Protein AF-A0A7C5K6I7-F1 (afdb_monomer_lite)

Radius of gyration: 20.52 Å; chains: 1; bounding box: 44×56×51 Å

Secondary structure (DSSP, 8-state):
--SSSSS-S------HHHHHHHHHHHHHH--S--HHHHHHT---HHHHHHHHHH-TT-HHHHHHHHHH--SHHHHHHHHHHHHHHTTS-HHHHHHHHHHHHTTT---S----S-TTBSHHHHHHHHHHHHTT---TT----TT--B---SHHHHHHHHHHHHHHTT--HHHHHHHHT---THHHHHHHHHHHS---HHHHHHHHHHHHHHHTSSSHHHHHHHHHHHHHHHSS-TTHHHHHHHHHHHHHHHHHHTT--HHHHHHHHHHHHHH-HHHHHHHHHHHHHHHHH-

Sequence (290 aa):
MFTHLLLLVALALPGFDDFRRMDRERRQTGQLQTAASLALTRVAPELIAQTVKAHPADPLIVWGAAELTPTWPEQRAWFESALRVSGTNPVVALRFAIAAAVRGEEDIPVRAGDAANVVPWLLELQRRQRHHESLESWRPPATATRYDDGVGGAIRARIAALEAAGYSAYAARRLGFADDHRVLGLWRDLARSSLPEQGRTFVLAAARAMQDAPLLITELVGSDIERTILGQSEADTRRQAIRQLIAAMDAIVDQATETEMIDYFNDVLTFGEETALRRLQTTVQRRLAN

Structure (mmCIF, N/CA/C/O backbone):
data_AF-A0A7C5K6I7-F1
#
_entry.id   AF-A0A7C5K6I7-F1
#
loop_
_atom_site.group_PDB
_atom_site.id
_atom_site.type_symbol
_atom_site.label_atom_id
_atom_site.label_alt_id
_atom_site.label_comp_id
_atom_site.label_asym_id
_atom_site.label_entity_id
_atom_site.label_seq_id
_atom_site.pdbx_PDB_ins_code
_atom_site.Cartn_x
_atom_site.Cartn_y
_atom_site.Cartn_z
_atom_site.occupancy
_atom_site.B_iso_or_equiv
_atom_site.auth_seq_id
_atom_site.auth_comp_id
_atom_site.auth_asym_id
_atom_site.auth_atom_id
_atom_site.pdbx_PDB_model_num
ATOM 1 N N . MET A 1 1 ? -16.641 -33.654 19.081 1.00 32.56 1 MET A N 1
ATOM 2 C CA . MET A 1 1 ? -17.326 -32.348 18.967 1.00 32.56 1 MET A CA 1
ATOM 3 C C . MET A 1 1 ? -16.954 -31.395 20.120 1.00 32.56 1 MET A C 1
ATOM 5 O O . MET A 1 1 ? -17.813 -30.684 20.609 1.00 32.56 1 MET A O 1
ATOM 9 N N . PHE A 1 2 ? -15.684 -31.364 20.556 1.00 27.45 2 PHE A N 1
ATOM 10 C CA . PHE A 1 2 ? -15.217 -30.531 21.687 1.00 27.45 2 PHE A CA 1
ATOM 11 C C . PHE A 1 2 ? -13.742 -30.091 21.546 1.00 27.45 2 PHE A C 1
ATOM 13 O O . PHE A 1 2 ? -13.085 -29.753 22.520 1.00 27.45 2 PHE A O 1
ATOM 20 N N . THR A 1 3 ? -13.208 -30.076 20.322 1.00 27.52 3 THR A N 1
ATOM 21 C CA . THR A 1 3 ? -11.812 -29.688 20.023 1.00 27.52 3 THR A CA 1
ATOM 22 C C . THR A 1 3 ? -11.707 -28.405 19.195 1.00 27.52 3 THR A C 1
ATOM 24 O O . THR A 1 3 ? -10.612 -28.005 18.826 1.00 27.52 3 THR A O 1
ATOM 27 N N . HIS A 1 4 ? -12.828 -27.740 18.895 1.00 29.23 4 HIS A N 1
ATOM 28 C CA . HIS A 1 4 ? -12.853 -26.438 18.203 1.00 29.23 4 HIS A CA 1
ATOM 29 C C . HIS A 1 4 ? -13.215 -25.273 19.138 1.00 29.23 4 HIS A C 1
ATOM 31 O O . HIS A 1 4 ? -13.148 -24.122 18.734 1.00 29.23 4 HIS A O 1
ATOM 37 N N . LEU A 1 5 ? -13.548 -25.559 20.404 1.00 27.75 5 LEU A N 1
ATOM 38 C CA . LEU A 1 5 ? -13.914 -24.551 21.407 1.00 27.75 5 LEU A CA 1
ATOM 39 C C . LEU A 1 5 ? -12.726 -24.103 22.288 1.00 27.75 5 LEU A C 1
ATOM 41 O O . LEU A 1 5 ? -12.867 -23.189 23.089 1.00 27.75 5 LEU A O 1
ATOM 45 N N . LEU A 1 6 ? -11.560 -24.749 22.158 1.00 29.08 6 LEU A N 1
ATOM 46 C CA . LEU A 1 6 ? -10.418 -24.624 23.083 1.00 29.08 6 LEU A CA 1
ATOM 47 C C . LEU A 1 6 ? -9.219 -23.829 22.527 1.00 29.08 6 LEU A C 1
ATOM 49 O O . LEU A 1 6 ? -8.214 -23.689 23.212 1.00 29.08 6 LEU A O 1
ATOM 53 N N . LEU A 1 7 ? -9.337 -23.266 21.319 1.00 32.38 7 LEU A N 1
ATOM 54 C CA . LEU A 1 7 ? -8.369 -22.320 20.730 1.00 32.38 7 LEU A CA 1
ATOM 55 C C . LEU A 1 7 ? -8.944 -20.901 20.560 1.00 32.38 7 LEU A C 1
ATOM 57 O O . LEU A 1 7 ? -8.286 -20.028 20.015 1.00 32.38 7 LEU A O 1
ATOM 61 N N . LEU A 1 8 ? -10.136 -20.662 21.117 1.00 33.81 8 LEU A N 1
ATOM 62 C CA . LEU A 1 8 ? -10.627 -19.345 21.537 1.00 33.81 8 LEU A CA 1
ATOM 63 C C . LEU A 1 8 ? -10.225 -19.073 23.001 1.00 33.81 8 LEU A C 1
ATOM 65 O O . LEU A 1 8 ? -10.932 -18.396 23.743 1.00 33.81 8 LEU A O 1
ATOM 69 N N . VAL A 1 9 ? -9.076 -19.600 23.445 1.00 38.28 9 VAL A N 1
ATOM 70 C CA . VAL A 1 9 ? -8.336 -18.925 24.516 1.00 38.28 9 VAL A CA 1
ATOM 71 C C . VAL A 1 9 ? -7.918 -17.609 23.891 1.00 38.28 9 VAL A C 1
ATOM 73 O O . VAL A 1 9 ? -7.000 -17.579 23.078 1.00 38.28 9 VAL A O 1
ATOM 76 N N . ALA A 1 10 ? -8.711 -16.579 24.179 1.00 44.62 10 ALA A N 1
ATOM 77 C CA . ALA A 1 10 ? -8.592 -15.240 23.647 1.00 44.62 10 ALA A CA 1
ATOM 78 C C . ALA A 1 10 ? -7.123 -14.814 23.652 1.00 44.62 10 ALA A C 1
ATOM 80 O O . ALA A 1 10 ? -6.578 -14.406 24.678 1.00 44.62 10 ALA A O 1
ATOM 81 N N . LEU A 1 11 ? -6.478 -14.886 22.486 1.00 55.75 11 LEU A N 1
ATOM 82 C CA . LEU A 1 11 ? -5.446 -13.916 22.184 1.00 55.75 11 LEU A CA 1
ATOM 83 C C . LEU A 1 11 ? -6.154 -12.583 22.409 1.00 55.75 11 LEU A C 1
ATOM 85 O O . LEU A 1 11 ? -7.136 -12.295 21.728 1.00 55.75 11 LEU A O 1
ATOM 89 N N . ALA A 1 12 ? -5.765 -11.853 23.453 1.00 72.69 12 ALA A N 1
ATOM 90 C CA . ALA A 1 12 ? -6.256 -10.505 23.681 1.00 72.69 12 ALA A CA 1
ATOM 91 C C . ALA A 1 12 ? -5.734 -9.661 22.513 1.00 72.69 12 ALA A C 1
ATOM 93 O O . ALA A 1 12 ? -4.637 -9.106 22.573 1.00 72.69 12 ALA A O 1
ATOM 94 N N . LEU A 1 13 ? -6.460 -9.706 21.394 1.00 84.50 13 LEU A N 1
ATOM 95 C CA . LEU A 1 13 ? -6.110 -8.998 20.178 1.00 84.50 13 LEU A CA 1
ATOM 96 C C . LEU A 1 13 ? -6.176 -7.499 20.473 1.00 84.50 13 LEU A C 1
ATOM 98 O O . LEU A 1 13 ? -7.049 -7.067 21.230 1.00 84.50 13 LEU A O 1
ATOM 102 N N . PRO A 1 14 ? -5.254 -6.710 19.903 1.00 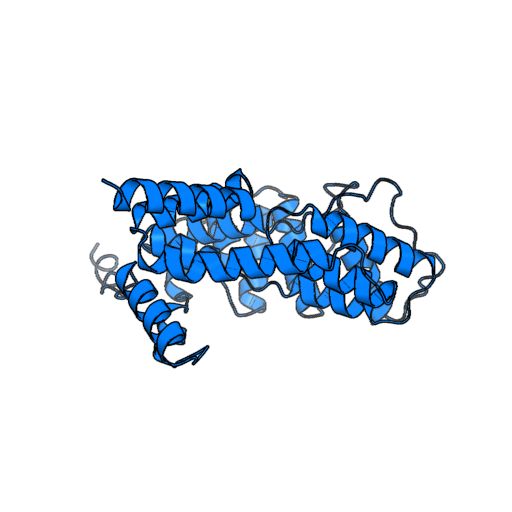86.19 14 PRO A N 1
ATOM 103 C CA . PRO A 1 14 ? -5.171 -5.294 20.213 1.00 86.19 14 PRO A CA 1
ATOM 104 C C . PRO A 1 14 ? -6.455 -4.581 19.787 1.00 86.19 14 PRO A C 1
ATOM 106 O O . PRO A 1 14 ? -6.953 -4.798 18.682 1.00 86.19 14 PRO A O 1
ATOM 109 N N . GLY A 1 15 ? -6.979 -3.7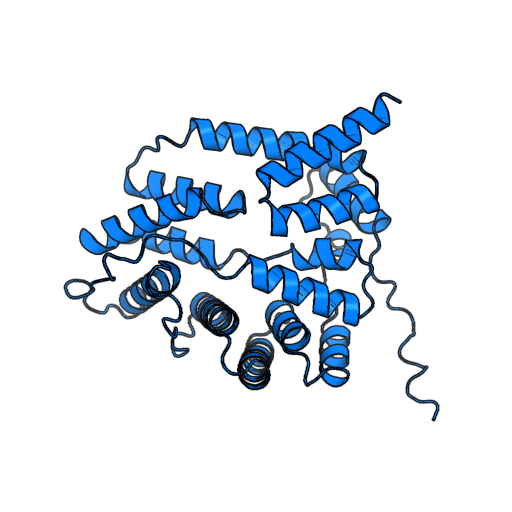24 20.660 1.00 88.25 15 GLY A N 1
ATOM 110 C CA . GLY A 1 15 ? -8.144 -2.884 20.390 1.00 88.25 15 GLY A CA 1
ATOM 111 C C . GLY A 1 15 ? -7.780 -1.428 20.091 1.00 88.25 15 GLY A C 1
ATOM 112 O O . GLY A 1 15 ? -6.610 -1.037 20.083 1.00 88.25 15 GLY A O 1
ATOM 113 N N . PHE A 1 16 ? -8.802 -0.594 19.882 1.00 89.25 16 PHE A N 1
ATOM 114 C CA . PHE A 1 16 ? -8.642 0.846 19.653 1.00 89.25 16 PHE A CA 1
ATOM 115 C C . PHE A 1 16 ? -7.833 1.541 20.755 1.00 89.25 16 PHE A C 1
ATOM 117 O O . PHE A 1 16 ? -6.865 2.249 20.464 1.00 89.25 16 PHE A O 1
ATOM 124 N N . ASP A 1 17 ? -8.172 1.286 22.020 1.00 89.00 17 ASP A N 1
ATOM 125 C CA . ASP A 1 17 ? -7.503 1.921 23.158 1.00 89.00 17 ASP A CA 1
ATOM 126 C C . ASP A 1 17 ? -6.031 1.510 23.297 1.00 89.00 17 ASP A C 1
ATOM 128 O O . ASP A 1 17 ? -5.210 2.320 23.733 1.00 89.00 17 ASP A O 1
ATOM 132 N N . ASP A 1 18 ? -5.662 0.294 22.882 1.00 88.88 18 ASP A N 1
ATOM 133 C CA . ASP A 1 18 ? -4.270 -0.162 22.916 1.00 88.88 18 ASP A CA 1
ATOM 134 C C . ASP A 1 18 ? -3.402 0.607 21.919 1.00 88.88 18 ASP A C 1
ATOM 136 O O . ASP A 1 18 ? -2.340 1.124 22.280 1.00 88.88 18 ASP A O 1
ATOM 140 N N . PHE A 1 19 ? -3.874 0.742 20.677 1.00 88.19 19 PHE A N 1
ATOM 141 C CA . PHE A 1 19 ? -3.191 1.537 19.657 1.00 88.19 19 PHE A CA 1
ATOM 142 C C . PHE A 1 19 ? -3.158 3.021 20.022 1.00 88.19 19 PHE A C 1
ATOM 144 O O . PHE A 1 19 ? -2.123 3.662 19.864 1.00 88.19 19 PHE A O 1
ATOM 151 N N . ARG A 1 20 ? -4.247 3.570 20.572 1.00 86.38 20 ARG A N 1
ATOM 152 C CA . ARG A 1 20 ? -4.293 4.975 20.995 1.00 86.38 20 ARG A CA 1
ATOM 153 C C . ARG A 1 20 ? -3.329 5.257 22.147 1.00 86.38 20 ARG A C 1
ATOM 155 O O . ARG A 1 20 ? -2.661 6.291 22.151 1.00 86.38 20 ARG A O 1
ATOM 162 N N . ARG A 1 21 ? -3.219 4.341 23.116 1.00 86.69 21 ARG A N 1
ATOM 163 C CA . ARG A 1 21 ? -2.230 4.423 24.203 1.00 86.69 21 ARG A CA 1
ATOM 164 C C . ARG A 1 21 ? -0.807 4.418 23.647 1.00 86.69 21 ARG A C 1
ATOM 166 O O . ARG A 1 21 ? -0.015 5.274 24.031 1.00 86.69 21 ARG A O 1
ATOM 173 N N . MET A 1 22 ? -0.516 3.516 22.710 1.00 84.94 22 MET A N 1
ATOM 174 C CA . MET A 1 22 ? 0.775 3.454 22.021 1.00 84.94 22 MET A CA 1
ATOM 175 C C . MET A 1 22 ? 1.089 4.754 21.264 1.00 84.94 22 MET A C 1
ATOM 177 O O . MET A 1 22 ? 2.191 5.279 21.395 1.00 84.94 22 MET A O 1
ATOM 181 N N . ASP A 1 23 ? 0.141 5.295 20.495 1.00 81.69 23 ASP A N 1
ATOM 182 C CA . ASP A 1 23 ? 0.352 6.523 19.718 1.00 81.69 23 ASP A CA 1
ATOM 183 C C . ASP A 1 23 ? 0.637 7.732 20.639 1.00 81.69 23 ASP A C 1
ATOM 185 O O . ASP A 1 23 ? 1.528 8.537 20.356 1.00 81.69 23 ASP A O 1
ATOM 189 N N . ARG A 1 24 ? -0.032 7.822 21.799 1.00 83.00 24 ARG A N 1
ATOM 190 C CA . ARG A 1 24 ? 0.264 8.841 22.827 1.00 83.00 24 ARG A CA 1
ATOM 191 C C . ARG A 1 24 ? 1.652 8.685 23.433 1.00 83.00 24 ARG A C 1
ATOM 193 O O . ARG A 1 24 ? 2.371 9.674 23.557 1.00 83.00 24 ARG A O 1
ATOM 200 N N . GLU A 1 25 ? 2.031 7.464 23.800 1.00 83.25 25 GLU A N 1
ATOM 201 C CA . GLU A 1 25 ? 3.353 7.174 24.362 1.00 83.25 25 GLU A CA 1
ATOM 202 C C . GLU A 1 25 ? 4.464 7.545 23.371 1.00 83.25 25 GLU A C 1
ATOM 204 O O . GLU A 1 25 ? 5.433 8.209 23.744 1.00 83.25 25 GLU A O 1
ATOM 209 N N . ARG A 1 26 ? 4.293 7.205 22.086 1.00 80.44 26 ARG A N 1
ATOM 210 C CA . ARG A 1 26 ? 5.223 7.588 21.012 1.00 80.44 26 ARG A CA 1
ATOM 211 C C . ARG A 1 26 ? 5.377 9.102 20.904 1.00 80.44 26 ARG A C 1
ATOM 213 O O . ARG A 1 26 ? 6.503 9.585 20.830 1.00 80.44 26 ARG A O 1
ATOM 220 N N . ARG A 1 27 ? 4.274 9.859 20.945 1.00 78.31 27 ARG A N 1
ATOM 221 C CA . ARG A 1 27 ? 4.313 11.333 20.902 1.00 78.31 27 ARG A CA 1
ATOM 222 C C . ARG A 1 27 ? 5.013 11.942 22.116 1.00 78.31 27 ARG A C 1
ATOM 224 O O . ARG A 1 27 ? 5.757 12.903 21.963 1.00 78.31 27 ARG A O 1
ATOM 231 N N . GLN A 1 28 ? 4.791 11.392 23.307 1.00 82.44 28 GLN A N 1
ATOM 232 C CA . GLN A 1 28 ? 5.378 11.912 24.547 1.00 82.44 28 GLN A CA 1
ATOM 233 C C . GLN A 1 28 ? 6.872 11.600 24.675 1.00 82.44 28 GLN A C 1
ATOM 235 O O . GLN A 1 28 ? 7.636 12.427 25.164 1.00 82.44 28 GLN A O 1
ATOM 240 N N . THR A 1 29 ? 7.286 10.406 24.257 1.00 81.62 29 THR A N 1
ATOM 241 C CA . THR A 1 29 ? 8.660 9.916 24.449 1.00 81.62 29 THR A CA 1
ATOM 242 C C . THR A 1 29 ? 9.558 10.141 23.234 1.00 81.62 29 THR A C 1
ATOM 244 O O . THR A 1 29 ? 10.778 10.048 23.352 1.00 81.62 29 THR A O 1
ATOM 247 N N . GLY A 1 30 ? 8.976 10.380 22.053 1.00 76.69 30 GLY A N 1
ATOM 248 C CA . GLY A 1 30 ? 9.689 10.401 20.774 1.00 76.69 30 GLY A CA 1
ATOM 249 C C . GLY A 1 30 ? 10.225 9.030 20.337 1.00 76.69 30 GLY A C 1
ATOM 250 O O . GLY A 1 30 ? 10.882 8.931 19.301 1.00 76.69 30 GLY A O 1
ATOM 251 N N . GLN A 1 31 ? 9.970 7.959 21.100 1.00 74.75 31 GLN A N 1
ATOM 252 C CA . GLN A 1 31 ? 10.447 6.621 20.768 1.00 74.75 31 GLN A CA 1
ATOM 253 C C . GLN A 1 31 ? 9.574 6.016 19.669 1.00 74.75 31 GLN A C 1
ATOM 255 O O . GLN A 1 31 ? 8.410 5.691 19.885 1.00 74.75 31 GLN A O 1
ATOM 260 N N . LEU A 1 32 ? 10.150 5.829 18.479 1.00 63.94 32 LEU A N 1
ATOM 261 C CA . LEU A 1 32 ? 9.432 5.294 17.318 1.00 63.94 32 LEU A CA 1
ATOM 262 C C . LEU A 1 32 ? 9.016 3.823 17.498 1.00 63.94 32 LEU A C 1
ATOM 264 O O . LEU A 1 32 ? 8.006 3.402 16.931 1.00 63.94 32 LEU A O 1
ATOM 268 N N . GLN A 1 33 ? 9.766 3.038 18.283 1.00 66.19 33 GLN A N 1
ATOM 269 C CA . GLN A 1 33 ? 9.492 1.618 18.529 1.00 66.19 33 GLN A CA 1
ATOM 270 C C . GLN A 1 33 ? 9.912 1.191 19.945 1.00 66.19 33 GLN A C 1
ATOM 272 O O . GLN A 1 33 ? 11.095 1.142 20.267 1.00 66.19 33 GLN A O 1
ATOM 277 N N . THR A 1 34 ? 8.935 0.820 20.774 1.00 74.56 34 THR A N 1
ATOM 278 C CA . THR A 1 34 ? 9.126 0.061 22.023 1.00 74.56 34 THR A CA 1
ATOM 279 C C . THR A 1 34 ? 8.763 -1.410 21.811 1.00 74.56 34 THR A C 1
ATOM 281 O O . THR A 1 34 ? 7.991 -1.734 20.902 1.00 74.56 34 THR A O 1
ATOM 284 N N . ALA A 1 35 ? 9.253 -2.313 22.668 1.00 76.94 35 ALA A N 1
ATOM 285 C CA . ALA A 1 35 ? 8.881 -3.733 22.623 1.00 76.94 35 ALA A CA 1
ATOM 286 C C . ALA A 1 35 ? 7.356 -3.947 22.720 1.00 76.94 35 ALA A C 1
ATOM 288 O O . ALA A 1 35 ? 6.803 -4.780 22.004 1.00 76.94 35 ALA A O 1
ATOM 289 N N . ALA A 1 36 ? 6.669 -3.140 23.536 1.00 74.38 36 ALA A N 1
ATOM 290 C CA . ALA A 1 36 ? 5.212 -3.151 23.646 1.00 74.38 36 ALA A CA 1
ATOM 291 C C . ALA A 1 36 ? 4.530 -2.690 22.345 1.00 74.38 36 ALA A C 1
ATOM 293 O O . ALA A 1 36 ? 3.605 -3.342 21.867 1.00 74.38 36 ALA A O 1
ATOM 294 N N . SER A 1 37 ? 5.028 -1.621 21.714 1.00 73.38 37 SER A N 1
ATOM 295 C CA . SER A 1 37 ? 4.490 -1.142 20.432 1.00 73.38 37 SER A CA 1
ATOM 296 C C . SER A 1 37 ? 4.708 -2.138 19.282 1.00 73.38 37 SER A C 1
ATOM 298 O O . SER A 1 37 ? 3.866 -2.274 18.393 1.00 73.38 37 SER A O 1
ATOM 300 N N . LEU A 1 38 ? 5.820 -2.883 19.317 1.00 77.69 38 LEU A N 1
ATOM 301 C CA . LEU A 1 38 ? 6.089 -3.966 18.374 1.00 77.69 38 LEU A CA 1
ATOM 302 C C . LEU A 1 38 ? 5.143 -5.146 18.605 1.00 77.69 38 LEU A C 1
ATOM 304 O O . LEU A 1 38 ? 4.703 -5.756 17.641 1.00 77.69 38 LEU A O 1
ATOM 308 N N . ALA A 1 39 ? 4.794 -5.461 19.853 1.00 81.06 39 ALA A N 1
ATOM 309 C CA . ALA A 1 39 ? 3.829 -6.518 20.149 1.00 81.06 39 ALA A CA 1
ATOM 310 C C . ALA A 1 39 ? 2.422 -6.183 19.619 1.00 81.06 39 ALA A C 1
ATOM 312 O O . ALA A 1 39 ? 1.794 -7.040 19.007 1.00 81.06 39 ALA A O 1
ATOM 313 N N . LEU A 1 40 ? 1.963 -4.935 19.775 1.00 82.56 40 LEU A N 1
ATOM 314 C CA . LEU A 1 40 ? 0.646 -4.481 19.293 1.00 82.56 40 LEU A CA 1
ATOM 315 C C . LEU A 1 40 ? 0.514 -4.476 17.766 1.00 82.56 40 LEU A C 1
ATOM 317 O O . LEU A 1 40 ? -0.586 -4.589 17.235 1.00 82.56 40 LEU A O 1
ATOM 321 N N . THR A 1 41 ? 1.631 -4.325 17.056 1.00 82.31 41 THR A N 1
ATOM 322 C CA . THR A 1 41 ? 1.664 -4.284 15.587 1.00 82.31 41 THR A CA 1
ATOM 323 C C . THR A 1 41 ? 1.948 -5.646 14.952 1.00 82.31 41 THR A C 1
ATOM 325 O O . THR A 1 41 ? 1.923 -5.769 13.729 1.00 82.31 41 THR A O 1
ATOM 328 N N . ARG A 1 42 ? 2.192 -6.691 15.757 1.00 84.44 42 ARG A N 1
ATOM 329 C CA . ARG A 1 42 ? 2.399 -8.053 15.257 1.00 84.44 42 ARG A CA 1
ATOM 330 C C . ARG A 1 42 ? 1.071 -8.711 14.908 1.00 84.44 42 ARG A C 1
ATOM 332 O O . ARG A 1 42 ? 0.180 -8.862 15.740 1.00 84.44 42 ARG A O 1
ATOM 339 N N . VAL A 1 43 ? 0.990 -9.175 13.670 1.00 88.94 43 VAL A N 1
ATOM 340 C CA . VAL A 1 43 ? -0.072 -10.062 13.199 1.00 88.94 43 VAL A CA 1
ATOM 341 C C . VAL A 1 43 ? 0.276 -11.487 13.624 1.00 88.94 43 VAL A C 1
ATOM 343 O O . VAL A 1 43 ? 1.423 -11.895 13.461 1.00 88.94 43 VAL A O 1
ATOM 346 N N . ALA A 1 44 ? -0.686 -12.227 14.179 1.00 89.19 44 ALA A N 1
ATOM 347 C CA . ALA A 1 44 ? -0.497 -13.609 14.620 1.00 89.19 44 ALA A CA 1
ATOM 348 C C . ALA A 1 44 ? -0.562 -14.570 13.414 1.00 89.19 44 ALA A C 1
ATOM 350 O O . ALA A 1 44 ? -1.661 -14.809 12.898 1.00 89.19 44 ALA A O 1
ATOM 351 N N . PRO A 1 45 ? 0.567 -15.137 12.941 1.00 87.06 45 PRO A N 1
ATOM 352 C CA . PRO A 1 45 ? 0.585 -15.936 11.713 1.00 87.06 45 PRO A CA 1
ATOM 353 C C . PRO A 1 45 ? -0.279 -17.198 11.813 1.00 87.06 45 PRO A C 1
ATOM 355 O O . PRO A 1 45 ? -0.909 -17.602 10.837 1.00 87.06 45 PRO A O 1
ATOM 358 N N . GLU A 1 46 ? -0.372 -17.795 13.003 1.00 90.19 46 GLU A N 1
ATOM 359 C CA . GLU A 1 46 ? -1.172 -18.993 13.249 1.00 90.19 46 GLU A CA 1
ATOM 360 C C . GLU A 1 46 ? -2.670 -18.719 13.078 1.00 90.19 46 GLU A C 1
ATOM 362 O O . GLU A 1 46 ? -3.374 -19.551 12.503 1.00 90.19 46 GLU A O 1
ATOM 367 N N . LEU A 1 47 ? -3.153 -17.550 13.522 1.00 91.75 47 LEU A N 1
ATOM 368 C CA . LEU A 1 47 ? -4.546 -17.141 13.322 1.00 91.75 47 LEU A CA 1
ATOM 369 C C . LEU A 1 47 ? -4.848 -16.930 11.839 1.00 91.75 47 LEU A C 1
ATOM 371 O O . LEU A 1 47 ? -5.873 -17.399 11.346 1.00 91.75 47 LEU A O 1
ATOM 375 N N . ILE A 1 48 ? -3.938 -16.287 11.105 1.00 93.56 48 ILE A N 1
ATOM 376 C CA . ILE A 1 48 ? -4.087 -16.086 9.660 1.00 93.56 48 ILE A CA 1
ATOM 377 C C . ILE A 1 48 ? -4.135 -17.434 8.930 1.00 93.56 48 ILE A C 1
ATOM 379 O O . ILE A 1 48 ? -5.045 -17.679 8.139 1.00 93.56 48 ILE A O 1
ATOM 383 N N . ALA A 1 49 ? -3.228 -18.360 9.248 1.00 91.88 49 ALA A N 1
ATOM 384 C CA . ALA A 1 49 ? -3.223 -19.693 8.649 1.00 91.88 49 ALA A CA 1
ATOM 385 C C . ALA A 1 49 ? -4.500 -20.495 8.972 1.00 91.88 49 ALA A C 1
ATOM 387 O O . ALA A 1 49 ? -5.020 -21.203 8.107 1.00 91.88 49 ALA A O 1
ATOM 388 N N . GLN A 1 50 ? -5.028 -20.397 10.198 1.00 93.75 50 GLN A N 1
ATOM 389 C CA . GLN A 1 50 ? -6.309 -21.012 10.572 1.00 93.75 50 GLN A CA 1
ATOM 390 C C . GLN A 1 50 ? -7.485 -20.395 9.806 1.00 93.75 50 GLN A C 1
ATOM 392 O O . GLN A 1 50 ? -8.346 -21.127 9.319 1.00 93.75 50 GLN A O 1
ATOM 397 N N . THR A 1 51 ? -7.480 -19.075 9.635 1.00 94.88 51 THR A N 1
ATOM 398 C CA . THR A 1 51 ? -8.507 -18.337 8.888 1.00 94.88 51 THR A CA 1
ATOM 399 C C . THR A 1 51 ? -8.546 -18.780 7.430 1.00 94.88 51 THR A C 1
ATOM 401 O O . THR A 1 51 ? -9.609 -19.105 6.907 1.00 94.88 51 THR A O 1
ATOM 404 N N . VAL A 1 52 ? -7.387 -18.920 6.781 1.00 94.06 52 VAL A N 1
ATOM 405 C CA . VAL A 1 52 ? -7.325 -19.446 5.409 1.00 94.06 52 VAL A CA 1
ATOM 406 C C . VAL A 1 52 ? -7.834 -20.887 5.325 1.00 94.06 52 VAL A C 1
ATOM 408 O O . VAL A 1 52 ? -8.538 -21.230 4.380 1.00 94.06 52 VAL A O 1
ATOM 411 N N . LYS A 1 53 ? -7.535 -21.741 6.316 1.00 93.88 53 LYS A N 1
ATOM 412 C CA . LYS A 1 53 ? -8.077 -23.113 6.363 1.00 93.88 53 LYS A CA 1
ATOM 413 C C . LYS A 1 53 ? -9.602 -23.137 6.488 1.00 93.88 53 LYS A C 1
ATOM 415 O O . LYS A 1 53 ? -10.224 -24.039 5.934 1.00 93.88 53 LYS A O 1
ATOM 420 N N . ALA A 1 54 ? -10.188 -22.177 7.201 1.00 95.00 54 ALA A N 1
ATOM 421 C CA . ALA A 1 54 ? -11.636 -22.029 7.320 1.00 95.00 54 ALA A CA 1
ATOM 422 C C . ALA A 1 54 ? -12.278 -21.441 6.049 1.00 95.00 54 ALA A C 1
ATOM 424 O O . ALA A 1 54 ? -13.414 -21.784 5.725 1.00 95.00 54 ALA A O 1
ATOM 425 N N . HIS A 1 55 ? -11.540 -20.619 5.295 1.00 93.75 55 HIS A N 1
ATOM 426 C CA . HIS A 1 55 ? -12.016 -19.926 4.094 1.00 93.75 55 HIS A CA 1
ATOM 427 C C . HIS A 1 55 ? -11.126 -20.172 2.855 1.00 93.75 55 HIS A C 1
ATOM 429 O O . HIS A 1 55 ? -10.668 -19.222 2.218 1.00 93.75 55 HIS A O 1
ATOM 435 N N . PRO A 1 56 ? -10.879 -21.432 2.444 1.00 92.88 56 PRO A N 1
ATOM 436 C CA . PRO A 1 56 ? -9.869 -21.745 1.426 1.00 92.88 56 PRO A CA 1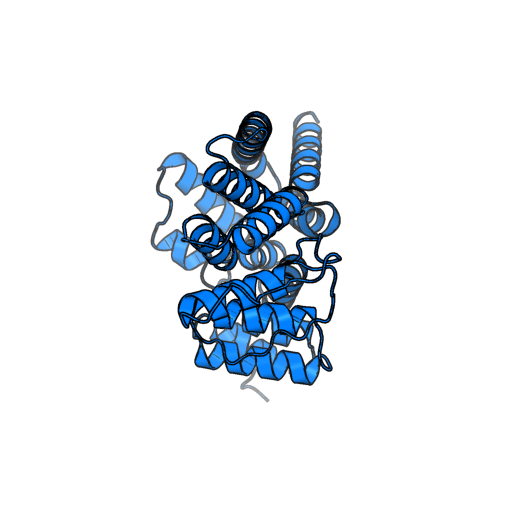
ATOM 437 C C . PRO A 1 56 ? -10.258 -21.304 0.008 1.00 92.88 56 PRO A C 1
ATOM 439 O O . PRO A 1 56 ? -9.405 -21.252 -0.876 1.00 92.88 56 PRO A O 1
ATOM 442 N N . ALA A 1 57 ? -11.544 -21.028 -0.217 1.00 93.62 57 ALA A N 1
ATOM 443 C CA . ALA A 1 57 ? -12.094 -20.603 -1.500 1.00 93.62 57 ALA A CA 1
ATOM 444 C C . ALA A 1 57 ? -12.350 -19.089 -1.582 1.00 93.62 57 ALA A C 1
ATOM 446 O O . ALA A 1 57 ? -12.797 -18.621 -2.625 1.00 93.62 57 ALA A O 1
ATOM 447 N N . ASP A 1 58 ? -12.089 -18.325 -0.515 1.00 95.19 58 ASP A N 1
ATOM 448 C CA . ASP A 1 58 ? -12.242 -16.870 -0.536 1.00 95.19 58 ASP A CA 1
ATOM 449 C C . ASP A 1 58 ? -10.949 -16.221 -1.070 1.00 95.19 58 ASP A C 1
ATOM 451 O O . ASP A 1 58 ? -9.925 -16.216 -0.376 1.00 95.19 58 ASP A O 1
ATOM 455 N N . PRO A 1 59 ? -10.952 -15.671 -2.299 1.00 92.31 59 PRO A N 1
ATOM 456 C CA . PRO A 1 59 ? -9.743 -15.121 -2.901 1.00 92.31 59 PRO A CA 1
ATOM 457 C C . PRO A 1 59 ? -9.198 -13.907 -2.140 1.00 92.31 59 PRO A C 1
ATOM 459 O O . PRO A 1 59 ? -7.991 -13.667 -2.182 1.00 92.31 59 PRO A O 1
ATOM 462 N N . LEU A 1 60 ? -10.054 -13.144 -1.453 1.00 94.25 60 LEU A N 1
ATOM 463 C CA . LEU A 1 60 ? -9.654 -11.940 -0.732 1.00 94.25 60 LEU A CA 1
ATOM 464 C C . LEU A 1 60 ? -8.966 -12.303 0.588 1.00 94.25 60 LEU A C 1
ATOM 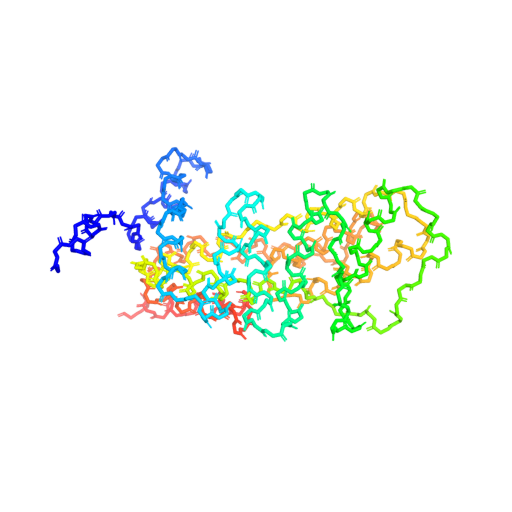466 O O . LEU A 1 60 ? -7.928 -11.726 0.905 1.00 94.25 60 LEU A O 1
ATOM 470 N N . ILE A 1 61 ? -9.483 -13.305 1.307 1.00 96.69 61 ILE A N 1
ATOM 471 C CA . ILE A 1 61 ? -8.856 -13.820 2.535 1.00 96.69 61 ILE A CA 1
ATOM 472 C C . ILE A 1 61 ? -7.512 -14.488 2.220 1.00 96.69 61 ILE A C 1
ATOM 474 O O . ILE A 1 61 ? -6.519 -14.219 2.897 1.00 96.69 61 ILE A O 1
ATOM 478 N N . VAL A 1 62 ? -7.447 -15.324 1.177 1.00 96.38 62 VAL A N 1
ATOM 479 C CA . VAL A 1 62 ? -6.201 -16.013 0.791 1.00 96.38 62 VAL A CA 1
ATOM 480 C C . VAL A 1 62 ? -5.134 -15.011 0.331 1.00 96.38 62 VAL A C 1
ATOM 482 O O . VAL A 1 62 ? -3.970 -15.139 0.711 1.00 96.38 62 VAL A O 1
ATOM 485 N N . TRP A 1 63 ? -5.510 -13.981 -0.436 1.00 95.50 63 TRP A N 1
ATOM 486 C CA . TRP A 1 63 ? -4.589 -12.894 -0.787 1.00 95.50 63 TRP A CA 1
ATOM 487 C C . TRP A 1 63 ? -4.154 -12.100 0.450 1.00 95.50 63 TRP A C 1
ATOM 489 O O . TRP A 1 63 ? -2.961 -11.864 0.635 1.00 95.50 63 TRP A O 1
ATOM 499 N N . GLY A 1 64 ? -5.084 -11.747 1.339 1.00 95.62 64 GLY A N 1
ATOM 500 C CA . GLY A 1 64 ? -4.767 -11.043 2.579 1.00 95.62 64 GLY A CA 1
ATOM 501 C C . GLY A 1 64 ? -3.738 -11.791 3.420 1.00 95.62 64 GLY A C 1
ATOM 502 O O . GLY A 1 64 ? -2.782 -11.191 3.903 1.00 95.62 64 GLY A O 1
ATOM 503 N N . ALA A 1 65 ? -3.868 -13.114 3.516 1.00 94.75 65 ALA A N 1
ATOM 504 C CA . ALA A 1 65 ? -2.882 -13.958 4.176 1.00 94.75 65 ALA A CA 1
ATOM 505 C C . ALA A 1 65 ? -1.500 -13.898 3.512 1.00 94.75 65 ALA A C 1
ATOM 507 O O . ALA A 1 65 ? -0.497 -13.809 4.220 1.00 94.75 65 ALA A O 1
ATOM 508 N N . ALA A 1 66 ? -1.429 -13.887 2.177 1.00 94.44 66 ALA A N 1
ATOM 509 C CA . ALA A 1 66 ? -0.166 -13.728 1.458 1.00 94.44 66 ALA A CA 1
ATOM 510 C C . ALA A 1 66 ? 0.531 -12.400 1.806 1.00 94.44 66 ALA A C 1
ATOM 512 O O . ALA A 1 66 ? 1.732 -12.380 2.068 1.00 94.44 66 ALA A O 1
ATOM 513 N N . GLU A 1 67 ? -0.220 -11.301 1.889 1.00 94.00 67 GLU A N 1
ATOM 514 C CA . GLU A 1 67 ? 0.310 -9.971 2.232 1.00 94.00 67 GLU A CA 1
ATOM 515 C C . GLU A 1 67 ? 0.709 -9.846 3.718 1.00 94.00 67 GLU A C 1
ATOM 517 O O . GLU A 1 67 ? 1.592 -9.062 4.055 1.00 94.00 67 GLU A O 1
ATOM 522 N N . LEU A 1 68 ? 0.078 -10.613 4.615 1.00 93.06 68 LEU A N 1
ATOM 523 C CA . LEU A 1 68 ? 0.356 -10.600 6.062 1.00 93.06 68 LEU A CA 1
ATOM 524 C C . LEU A 1 68 ? 1.462 -11.577 6.481 1.00 93.06 68 LEU A C 1
ATOM 526 O O . LEU A 1 68 ? 1.988 -11.471 7.590 1.00 93.06 68 LEU A O 1
ATOM 530 N N . THR A 1 69 ? 1.804 -12.543 5.627 1.00 90.25 69 THR A N 1
ATOM 531 C CA . THR A 1 69 ? 2.779 -13.586 5.958 1.00 90.25 69 THR A CA 1
ATOM 532 C C . THR A 1 69 ? 4.209 -13.047 5.838 1.00 90.25 69 THR A C 1
ATOM 534 O O . THR A 1 69 ? 4.603 -12.583 4.766 1.00 90.25 69 THR A O 1
ATOM 537 N N . PRO A 1 70 ? 5.027 -13.114 6.905 1.00 84.38 70 PRO A N 1
ATOM 538 C CA . PRO A 1 70 ? 6.349 -12.492 6.905 1.00 84.38 70 PRO A CA 1
ATOM 539 C C . PRO A 1 70 ? 7.420 -13.335 6.199 1.00 84.38 70 PRO A C 1
ATOM 541 O O . PRO A 1 70 ? 8.378 -12.783 5.648 1.00 84.38 70 PRO A O 1
ATOM 544 N N . THR A 1 71 ? 7.292 -14.665 6.229 1.00 88.94 71 THR A N 1
ATOM 545 C CA . THR A 1 71 ? 8.291 -15.583 5.672 1.00 88.94 71 THR A CA 1
ATOM 546 C C . THR A 1 71 ? 8.044 -15.787 4.184 1.00 88.94 71 THR A C 1
ATOM 548 O O . THR A 1 71 ? 6.914 -15.980 3.741 1.00 88.94 71 THR A O 1
ATOM 551 N N . TRP A 1 72 ? 9.109 -15.738 3.384 1.00 90.62 72 TRP A N 1
ATOM 552 C CA . TRP A 1 72 ? 8.957 -15.811 1.935 1.00 90.62 72 TRP A CA 1
ATOM 553 C C . TRP A 1 72 ? 8.404 -17.152 1.421 1.00 90.62 72 TRP A C 1
ATOM 555 O O . TRP A 1 72 ? 7.477 -17.107 0.617 1.00 90.62 72 TRP A O 1
ATOM 565 N N . PRO A 1 73 ? 8.876 -18.332 1.876 1.00 92.56 73 PRO A N 1
ATOM 566 C CA . PRO A 1 73 ? 8.349 -19.600 1.369 1.00 92.56 73 PRO A CA 1
ATOM 567 C C . PRO A 1 73 ? 6.836 -19.754 1.578 1.00 92.56 73 PRO A C 1
ATOM 569 O O . PRO A 1 73 ? 6.124 -20.191 0.677 1.00 92.56 73 PRO A O 1
ATOM 572 N N . GLU A 1 74 ? 6.330 -19.345 2.744 1.00 91.50 74 GLU A N 1
ATOM 573 C CA . GLU A 1 74 ? 4.897 -19.403 3.048 1.00 91.50 74 GLU A CA 1
ATOM 574 C C . GLU A 1 74 ? 4.127 -18.308 2.303 1.00 91.50 74 GLU A C 1
ATOM 576 O O . GLU A 1 74 ? 3.095 -18.588 1.698 1.00 91.50 74 GLU A O 1
ATOM 581 N N . GLN A 1 75 ? 4.649 -17.076 2.275 1.00 92.44 75 GLN A N 1
ATOM 582 C CA . GLN A 1 75 ? 4.069 -15.968 1.511 1.00 92.44 75 GLN A CA 1
ATOM 583 C C . GLN A 1 75 ? 3.913 -16.325 0.027 1.00 92.44 75 GLN A C 1
ATOM 585 O O . GLN A 1 75 ? 2.857 -16.083 -0.558 1.00 92.44 75 GLN A O 1
ATOM 590 N N . ARG A 1 76 ? 4.937 -16.941 -0.573 1.00 93.56 76 ARG A N 1
ATOM 591 C CA . ARG A 1 76 ? 4.926 -17.418 -1.957 1.00 93.56 76 ARG A CA 1
ATOM 592 C C . ARG A 1 76 ? 3.815 -18.441 -2.185 1.00 93.56 76 ARG A C 1
ATOM 594 O O . ARG A 1 76 ? 3.010 -18.263 -3.096 1.00 93.56 76 ARG A O 1
ATOM 601 N N . ALA A 1 77 ? 3.723 -19.459 -1.329 1.00 93.31 77 ALA A N 1
ATOM 602 C CA . ALA A 1 77 ? 2.672 -20.472 -1.415 1.00 93.31 77 ALA A CA 1
ATOM 603 C C . ALA A 1 77 ? 1.263 -19.856 -1.298 1.00 93.31 77 ALA A C 1
ATOM 605 O O . ALA A 1 77 ? 0.337 -20.258 -2.010 1.00 93.31 77 ALA A O 1
ATOM 606 N N . TRP A 1 78 ? 1.093 -18.842 -0.443 1.00 94.56 78 TRP A N 1
ATOM 607 C CA . TRP A 1 78 ? -0.174 -18.126 -0.323 1.00 94.56 78 TRP A CA 1
ATOM 608 C C . TRP A 1 78 ? -0.508 -17.288 -1.554 1.00 94.56 78 TRP A C 1
ATOM 610 O O . TRP A 1 78 ? -1.655 -17.332 -1.996 1.00 94.56 78 TRP A O 1
ATOM 620 N N . PHE A 1 79 ? 0.457 -16.594 -2.160 1.00 93.69 79 PHE A N 1
ATOM 621 C CA . PHE A 1 79 ? 0.232 -15.882 -3.422 1.00 93.69 79 PHE A CA 1
ATOM 622 C C . PHE A 1 79 ? -0.129 -16.832 -4.570 1.00 93.69 79 PHE A C 1
ATOM 624 O O . PHE A 1 79 ? -1.076 -16.567 -5.313 1.00 93.69 79 PHE A O 1
ATOM 631 N N . GLU A 1 80 ? 0.563 -17.966 -4.697 1.00 93.12 80 GLU A N 1
ATOM 632 C CA . GLU A 1 80 ? 0.241 -19.004 -5.685 1.00 93.12 80 GLU A CA 1
ATOM 633 C C . GLU A 1 80 ? -1.185 -19.545 -5.474 1.00 93.12 80 GLU A C 1
ATOM 635 O O . GLU A 1 80 ? -1.960 -19.692 -6.426 1.00 93.12 80 GLU A O 1
ATOM 640 N N . SER A 1 81 ? -1.582 -19.766 -4.216 1.00 94.12 81 SER A N 1
ATOM 641 C CA . SER A 1 81 ? -2.951 -20.159 -3.882 1.00 94.12 81 SER A CA 1
ATOM 642 C C . SER A 1 81 ? -3.966 -19.056 -4.199 1.00 94.12 81 SER A C 1
ATOM 644 O O . SER A 1 81 ? -5.000 -19.345 -4.800 1.00 94.12 81 SER A O 1
ATOM 646 N N . ALA A 1 82 ? -3.670 -17.796 -3.870 1.00 94.00 82 ALA A N 1
ATOM 647 C CA . ALA A 1 82 ? -4.532 -16.652 -4.159 1.00 94.00 82 ALA A CA 1
ATOM 648 C C . ALA A 1 82 ? -4.765 -16.494 -5.668 1.00 94.00 82 ALA A C 1
ATOM 650 O O . ALA A 1 82 ? -5.897 -16.278 -6.100 1.00 94.00 82 ALA A O 1
ATOM 651 N N . LEU A 1 83 ? -3.730 -16.668 -6.495 1.00 92.25 83 LEU A N 1
ATOM 652 C CA . LEU A 1 83 ? -3.848 -16.632 -7.956 1.00 92.25 83 LEU A CA 1
ATOM 653 C C . LEU A 1 83 ? -4.722 -17.754 -8.512 1.00 92.25 83 LEU A C 1
ATOM 655 O O . LEU A 1 83 ? -5.529 -17.517 -9.415 1.00 92.25 83 LEU A O 1
ATOM 659 N N . ARG A 1 84 ? -4.577 -18.962 -7.963 1.00 92.94 84 ARG A N 1
ATOM 660 C CA . ARG A 1 84 ? -5.385 -20.124 -8.341 1.00 92.94 84 ARG A CA 1
ATOM 661 C C . ARG A 1 84 ? -6.858 -19.925 -7.982 1.00 92.94 84 ARG A C 1
ATOM 663 O O . ARG A 1 84 ? -7.715 -20.185 -8.819 1.00 92.94 84 ARG A O 1
ATOM 670 N N . VAL A 1 85 ? -7.150 -19.451 -6.769 1.00 93.25 85 VAL A N 1
ATOM 671 C CA . VAL A 1 85 ? -8.527 -19.245 -6.283 1.00 93.25 85 VAL A CA 1
ATOM 672 C C . VAL A 1 85 ? -9.193 -18.047 -6.967 1.00 93.25 85 VAL A C 1
ATOM 674 O O . VAL A 1 85 ? -10.371 -18.107 -7.298 1.00 93.25 85 VAL A O 1
ATOM 677 N N . SER A 1 86 ? -8.445 -16.976 -7.240 1.00 89.50 86 SER A N 1
ATOM 678 C CA . SER A 1 86 ? -8.970 -15.764 -7.890 1.00 89.50 86 SER A CA 1
ATOM 679 C C . SER A 1 86 ? -9.100 -15.857 -9.415 1.00 89.50 86 SER A C 1
ATOM 681 O O . SER A 1 86 ? -9.532 -14.890 -10.039 1.00 89.50 86 SER A O 1
ATOM 683 N N . GLY A 1 87 ? -8.715 -16.980 -10.033 1.00 83.06 87 GLY A N 1
ATOM 684 C CA . GLY A 1 87 ? -8.817 -17.160 -11.482 1.00 83.06 87 GLY A CA 1
ATOM 685 C C . GLY A 1 87 ? -7.931 -16.194 -12.273 1.00 83.06 87 GLY A C 1
ATOM 686 O O . GLY A 1 87 ? -8.367 -15.660 -13.288 1.00 83.06 87 GLY A O 1
ATOM 687 N N . THR A 1 88 ? -6.687 -15.971 -11.826 1.00 75.19 88 THR A N 1
ATOM 688 C CA . THR A 1 88 ? -5.698 -15.049 -12.431 1.00 75.19 88 THR A CA 1
ATOM 689 C C . THR A 1 88 ? -6.033 -13.556 -12.335 1.00 75.19 88 THR A C 1
ATOM 691 O O . THR A 1 88 ? -5.913 -12.815 -13.309 1.00 75.19 88 THR A O 1
ATOM 694 N N . ASN A 1 89 ? -6.383 -13.083 -11.135 1.00 88.06 89 ASN A N 1
ATOM 695 C CA . ASN A 1 89 ? -6.527 -11.651 -10.869 1.00 88.06 89 ASN A CA 1
ATOM 696 C C . ASN A 1 89 ? -5.201 -10.891 -11.148 1.00 88.06 89 ASN A C 1
ATOM 698 O O . ASN A 1 89 ? -4.181 -11.191 -10.516 1.00 88.06 89 ASN A O 1
ATOM 702 N N . PRO A 1 90 ? -5.191 -9.898 -12.062 1.00 88.00 90 PRO A N 1
ATOM 703 C CA . PRO A 1 90 ? -3.970 -9.198 -12.466 1.00 88.00 90 PRO A CA 1
ATOM 704 C C . PRO A 1 90 ? -3.349 -8.366 -11.339 1.00 88.00 90 PRO A C 1
ATOM 706 O O . PRO A 1 90 ? -2.132 -8.211 -11.303 1.00 88.00 90 PRO A O 1
ATOM 709 N N . VAL A 1 91 ? -4.153 -7.874 -10.390 1.00 89.81 91 VAL A N 1
ATOM 710 C CA . VAL A 1 91 ? -3.655 -7.112 -9.236 1.00 89.81 91 VAL A CA 1
ATOM 711 C C . VAL A 1 91 ? -2.930 -8.038 -8.261 1.00 89.81 91 VAL A C 1
ATOM 713 O O . VAL A 1 91 ? -1.832 -7.714 -7.819 1.00 89.81 91 VAL A O 1
ATOM 716 N N . VAL A 1 92 ? -3.482 -9.228 -7.992 1.00 91.88 92 VAL A N 1
ATOM 717 C CA . VAL A 1 92 ? -2.812 -10.255 -7.167 1.00 91.88 92 VAL A CA 1
ATOM 718 C C . VAL A 1 92 ? -1.491 -10.676 -7.814 1.00 91.88 92 VAL A C 1
ATOM 720 O O . VAL A 1 92 ? -0.476 -10.785 -7.132 1.00 91.88 92 VAL A O 1
ATOM 723 N N . ALA A 1 93 ? -1.480 -10.864 -9.138 1.00 91.31 93 ALA A N 1
ATOM 724 C CA . ALA A 1 93 ? -0.269 -11.223 -9.877 1.00 91.31 93 ALA A CA 1
ATOM 725 C C . ALA A 1 93 ? 0.800 -10.126 -9.793 1.00 91.31 93 ALA A C 1
ATOM 727 O O . ALA A 1 93 ? 1.972 -10.425 -9.568 1.00 91.31 93 ALA A O 1
ATOM 728 N N . LEU A 1 94 ? 0.393 -8.859 -9.925 1.00 91.12 94 LEU A N 1
ATOM 729 C CA . LEU A 1 94 ? 1.287 -7.716 -9.778 1.00 91.12 94 LEU A CA 1
ATOM 730 C C . LEU A 1 94 ? 1.889 -7.655 -8.370 1.00 91.12 94 LEU A C 1
ATOM 732 O O . LEU A 1 94 ? 3.105 -7.532 -8.237 1.00 91.12 94 LEU A O 1
ATOM 736 N N . ARG A 1 95 ? 1.068 -7.798 -7.323 1.00 91.88 95 ARG A N 1
ATOM 737 C CA . ARG A 1 95 ? 1.543 -7.823 -5.931 1.00 91.88 95 ARG A CA 1
ATOM 738 C C . ARG A 1 95 ? 2.496 -8.973 -5.654 1.00 91.88 95 ARG A C 1
ATOM 740 O O . ARG A 1 95 ? 3.512 -8.765 -4.996 1.00 91.88 95 ARG A O 1
ATOM 747 N N . PHE A 1 96 ? 2.218 -10.152 -6.204 1.00 92.25 96 PHE A N 1
ATOM 748 C CA . PHE A 1 96 ? 3.115 -11.292 -6.078 1.00 92.25 96 PHE A CA 1
ATOM 749 C C . PHE A 1 96 ? 4.480 -11.011 -6.720 1.00 92.25 96 PHE A C 1
ATOM 751 O O . PHE A 1 96 ? 5.515 -11.219 -6.087 1.00 92.25 96 PHE A O 1
ATOM 758 N N . ALA A 1 97 ? 4.490 -10.467 -7.941 1.00 91.69 97 ALA A N 1
ATOM 759 C CA . ALA A 1 97 ? 5.728 -10.108 -8.626 1.00 91.69 97 ALA A CA 1
ATOM 760 C C . ALA A 1 97 ? 6.506 -9.001 -7.892 1.00 91.69 97 ALA A C 1
ATOM 762 O O . ALA A 1 97 ? 7.727 -9.076 -7.783 1.00 91.69 97 ALA A O 1
ATOM 763 N N . ILE A 1 98 ? 5.812 -8.010 -7.319 1.00 91.75 98 ILE A N 1
ATOM 764 C CA . ILE A 1 98 ? 6.424 -6.990 -6.456 1.00 91.75 98 ILE A CA 1
ATOM 765 C C . ILE A 1 98 ? 7.071 -7.634 -5.222 1.00 91.75 98 ILE A C 1
ATOM 767 O O . ILE A 1 98 ? 8.228 -7.344 -4.911 1.00 91.75 98 ILE A O 1
ATOM 771 N N . ALA A 1 99 ? 6.345 -8.505 -4.515 1.00 91.62 99 ALA A N 1
ATOM 772 C CA . ALA A 1 99 ? 6.833 -9.155 -3.300 1.00 91.62 99 ALA A CA 1
ATOM 773 C C . ALA A 1 99 ? 8.094 -9.999 -3.558 1.00 91.62 99 ALA A C 1
ATOM 775 O O . ALA A 1 99 ? 9.005 -10.005 -2.720 1.00 91.62 99 ALA A O 1
ATOM 776 N N . ALA A 1 100 ? 8.151 -10.648 -4.725 1.00 91.62 100 ALA A N 1
ATOM 777 C CA . ALA A 1 100 ? 9.299 -11.406 -5.208 1.00 91.62 100 ALA A CA 1
ATOM 778 C C . ALA A 1 100 ? 10.481 -10.494 -5.572 1.00 91.62 100 ALA A C 1
ATOM 780 O O . ALA A 1 100 ? 11.579 -10.665 -5.042 1.00 91.62 100 ALA A O 1
ATOM 781 N N . ALA A 1 101 ? 10.246 -9.445 -6.369 1.00 90.25 101 ALA A N 1
ATOM 782 C CA . ALA A 1 101 ? 11.286 -8.513 -6.810 1.00 90.25 101 ALA A CA 1
ATOM 783 C C . ALA A 1 101 ? 11.968 -7.781 -5.641 1.00 90.25 101 ALA A C 1
ATOM 785 O O . ALA A 1 101 ? 13.182 -7.557 -5.655 1.00 90.25 101 ALA A O 1
ATOM 786 N N . VAL A 1 102 ? 11.213 -7.450 -4.590 1.00 89.00 102 VAL A N 1
ATOM 787 C CA . VAL A 1 102 ? 11.744 -6.884 -3.336 1.00 89.00 102 VAL A CA 1
ATOM 788 C C . VAL A 1 102 ? 12.736 -7.830 -2.644 1.00 89.00 102 VAL A C 1
ATOM 790 O O . VAL A 1 102 ? 13.616 -7.371 -1.920 1.00 89.00 102 VAL A O 1
ATOM 793 N N . ARG A 1 103 ? 12.615 -9.141 -2.868 1.00 88.38 103 ARG A N 1
ATOM 794 C CA . ARG A 1 103 ? 13.485 -10.189 -2.311 1.00 88.38 103 ARG A CA 1
ATOM 795 C C . ARG A 1 103 ? 14.561 -10.665 -3.289 1.00 88.38 103 ARG A C 1
ATOM 797 O O . ARG A 1 103 ? 15.331 -11.548 -2.935 1.00 88.38 103 ARG A O 1
ATOM 804 N N . GLY A 1 104 ? 14.623 -10.084 -4.488 1.00 86.12 104 GLY A N 1
ATOM 805 C CA . GLY A 1 104 ? 15.525 -10.531 -5.551 1.00 86.12 104 GLY A CA 1
ATOM 806 C C . GLY A 1 104 ? 15.101 -11.847 -6.209 1.00 86.12 104 GLY A C 1
ATOM 807 O O . GLY A 1 104 ? 15.902 -12.439 -6.924 1.00 86.12 104 GLY A O 1
ATOM 808 N N . GLU A 1 105 ? 13.866 -12.312 -5.987 1.00 85.81 105 GLU A N 1
ATOM 809 C CA . GLU A 1 105 ? 13.285 -13.404 -6.770 1.00 85.81 105 GLU A CA 1
ATOM 810 C C . GLU A 1 105 ? 12.569 -12.820 -7.983 1.00 85.81 105 GLU A C 1
ATOM 812 O O . GLU A 1 105 ? 11.556 -12.133 -7.861 1.00 85.81 105 GLU A O 1
ATOM 817 N N . GLU A 1 106 ? 13.121 -13.058 -9.168 1.00 70.31 106 GLU A N 1
ATOM 818 C CA . GLU A 1 106 ? 12.730 -12.339 -10.387 1.00 70.31 106 GLU A CA 1
ATOM 819 C C . GLU A 1 106 ? 12.117 -13.262 -11.453 1.00 70.31 106 GLU A C 1
ATOM 821 O O . GLU A 1 106 ? 11.759 -12.817 -12.543 1.00 70.31 106 GLU A O 1
ATOM 826 N N . ASP A 1 107 ? 11.909 -14.533 -11.098 1.00 72.81 107 ASP A N 1
ATOM 827 C CA . ASP A 1 107 ? 11.327 -15.574 -11.956 1.00 72.81 107 ASP A CA 1
ATOM 828 C C . ASP A 1 107 ? 9.798 -15.467 -12.071 1.00 72.81 107 ASP A C 1
ATOM 830 O O . ASP A 1 107 ? 9.164 -16.218 -12.816 1.00 72.81 107 ASP A O 1
ATOM 834 N N . ILE A 1 108 ? 9.178 -14.565 -11.304 1.00 76.56 108 ILE A N 1
ATOM 835 C CA . ILE A 1 108 ? 7.725 -14.409 -11.266 1.00 76.56 108 ILE A CA 1
ATOM 836 C C . ILE A 1 108 ? 7.302 -13.463 -12.393 1.00 76.56 108 ILE A C 1
ATOM 838 O O . ILE A 1 108 ? 7.588 -12.265 -12.330 1.00 76.56 108 ILE A O 1
ATOM 842 N N . PRO A 1 109 ? 6.605 -13.961 -13.431 1.00 65.62 109 PRO A N 1
ATOM 843 C CA . PRO A 1 109 ? 6.274 -13.148 -14.585 1.00 65.62 109 PRO A CA 1
ATOM 844 C C . PRO A 1 109 ? 5.259 -12.075 -14.201 1.00 65.62 109 PRO A C 1
ATOM 846 O O . PRO A 1 109 ? 4.160 -12.374 -13.723 1.00 65.62 109 PRO A O 1
ATOM 849 N N . VAL A 1 110 ? 5.586 -10.819 -14.496 1.00 67.69 110 VAL A N 1
ATOM 850 C CA . VAL A 1 110 ? 4.603 -9.742 -14.439 1.00 67.69 110 VAL A CA 1
ATOM 851 C C . VAL A 1 110 ? 3.689 -9.891 -15.648 1.00 67.69 110 VAL A C 1
ATOM 853 O O . VAL A 1 110 ? 4.044 -9.526 -16.768 1.00 67.69 110 VAL A O 1
ATOM 856 N N . ARG A 1 111 ? 2.500 -10.467 -15.460 1.00 60.59 111 ARG A N 1
ATOM 857 C CA . ARG A 1 111 ? 1.488 -10.433 -16.519 1.00 60.59 111 ARG A CA 1
ATOM 858 C C . ARG A 1 111 ? 1.041 -8.984 -16.685 1.00 60.59 111 ARG A C 1
ATOM 860 O O . ARG A 1 111 ? 0.466 -8.413 -15.762 1.00 60.59 111 ARG A O 1
ATOM 867 N N . ALA A 1 112 ? 1.298 -8.401 -17.853 1.00 56.22 112 ALA A N 1
ATOM 868 C CA . ALA A 1 112 ? 0.806 -7.078 -18.223 1.00 56.22 112 ALA A CA 1
ATOM 869 C C . ALA A 1 112 ? -0.724 -7.128 -18.396 1.00 56.22 112 ALA A C 1
ATOM 871 O O . ALA A 1 112 ? -1.234 -7.248 -19.505 1.00 56.22 112 ALA A O 1
ATOM 872 N N . GLY A 1 113 ? -1.461 -7.119 -17.283 1.00 63.09 113 GLY A N 1
ATOM 873 C CA . GLY A 1 113 ? -2.922 -7.012 -17.292 1.00 63.09 113 GLY A CA 1
ATOM 874 C C . GLY A 1 113 ? -3.398 -5.608 -17.675 1.00 63.09 113 GLY A C 1
ATOM 875 O O . GLY A 1 113 ? -4.463 -5.463 -18.261 1.00 63.09 113 GLY A O 1
ATOM 876 N N . ASP A 1 114 ? -2.584 -4.589 -17.387 1.00 77.56 114 ASP A N 1
ATOM 877 C CA . ASP A 1 114 ? -2.817 -3.190 -17.742 1.00 77.56 114 ASP A CA 1
ATOM 878 C C . ASP A 1 114 ? -1.552 -2.610 -18.389 1.00 77.56 114 ASP A C 1
ATOM 880 O O . ASP A 1 114 ? -0.554 -2.355 -17.714 1.00 77.56 114 ASP A O 1
ATOM 884 N N . ALA A 1 115 ? -1.590 -2.412 -19.707 1.00 82.56 115 ALA A N 1
ATOM 885 C CA . ALA A 1 115 ? -0.474 -1.851 -20.466 1.00 82.56 115 ALA A CA 1
ATOM 886 C C . ALA A 1 115 ? -0.224 -0.360 -20.170 1.00 82.56 115 ALA A C 1
ATOM 888 O O . ALA A 1 115 ? 0.843 0.151 -20.516 1.00 82.56 115 ALA A O 1
ATOM 889 N N . ALA A 1 116 ? -1.188 0.338 -19.555 1.00 90.62 116 ALA A N 1
ATOM 890 C CA . ALA A 1 116 ? -1.039 1.731 -19.149 1.00 90.62 116 ALA A CA 1
ATOM 891 C C . ALA A 1 116 ? -0.375 1.886 -17.773 1.00 90.62 116 ALA A C 1
ATOM 893 O O . ALA A 1 116 ? 0.067 2.982 -17.423 1.00 90.62 116 ALA A O 1
ATOM 894 N N . ASN A 1 117 ? -0.272 0.803 -17.002 1.00 92.88 117 ASN A N 1
ATOM 895 C CA . ASN A 1 117 ? 0.398 0.808 -15.713 1.00 92.88 117 ASN A CA 1
ATOM 896 C C . ASN A 1 117 ? 1.924 0.779 -15.885 1.00 92.88 117 ASN A C 1
ATOM 898 O O . ASN A 1 117 ? 2.468 -0.109 -16.541 1.00 92.88 117 ASN A O 1
ATOM 902 N N . VAL A 1 118 ? 2.627 1.721 -15.260 1.00 93.81 118 VAL A N 1
ATOM 903 C CA . VAL A 1 118 ? 4.094 1.817 -15.300 1.00 93.81 118 VAL A CA 1
ATOM 904 C C . VAL A 1 118 ? 4.792 0.748 -14.457 1.00 93.81 118 VAL A C 1
ATOM 906 O O . VAL A 1 118 ? 5.936 0.404 -14.744 1.00 93.81 118 VAL A O 1
ATOM 909 N N . VAL A 1 119 ? 4.132 0.203 -13.429 1.00 93.44 119 VAL A N 1
ATOM 910 C CA . VAL A 1 119 ? 4.765 -0.675 -12.428 1.00 93.44 119 VAL A CA 1
ATOM 911 C C . VAL A 1 119 ? 5.370 -1.951 -13.034 1.00 93.44 119 VAL A C 1
ATOM 913 O O . VAL A 1 119 ? 6.531 -2.234 -12.734 1.00 93.44 119 VAL A O 1
ATOM 916 N N . PRO A 1 120 ? 4.684 -2.698 -13.924 1.00 91.81 120 PRO A N 1
ATOM 917 C CA . PRO A 1 120 ? 5.293 -3.830 -14.625 1.00 91.81 120 PRO A CA 1
ATOM 918 C C . PRO A 1 120 ? 6.597 -3.504 -15.354 1.00 91.81 120 PRO A C 1
ATOM 920 O O . PRO A 1 120 ? 7.546 -4.284 -15.318 1.00 91.81 120 PRO A O 1
ATOM 923 N N . TRP A 1 121 ? 6.660 -2.334 -15.981 1.00 91.88 121 TRP A N 1
ATOM 924 C CA . TRP A 1 121 ? 7.817 -1.893 -16.755 1.00 91.88 121 TRP A CA 1
ATOM 925 C C . TRP A 1 121 ? 8.954 -1.409 -15.856 1.00 91.88 121 TRP A C 1
ATOM 927 O O . TRP A 1 121 ? 10.119 -1.623 -16.179 1.00 91.88 121 TRP A O 1
ATOM 937 N N . LEU A 1 122 ? 8.635 -0.819 -14.699 1.00 93.06 122 LEU A N 1
ATOM 938 C CA . LEU A 1 122 ? 9.631 -0.528 -13.670 1.00 93.06 122 LEU A CA 1
ATOM 939 C C . LEU A 1 122 ? 10.237 -1.817 -13.089 1.00 93.06 122 LEU A C 1
ATOM 941 O O . LEU A 1 122 ? 11.450 -1.879 -12.894 1.00 93.06 122 LEU A O 1
ATOM 945 N N . LEU A 1 123 ? 9.424 -2.857 -12.854 1.00 91.88 123 LEU A N 1
ATOM 946 C CA . LEU A 1 123 ? 9.914 -4.175 -12.427 1.00 91.88 123 LEU A CA 1
ATOM 947 C C . LEU A 1 123 ? 10.830 -4.799 -13.486 1.00 91.88 123 LEU A C 1
ATOM 949 O O . LEU A 1 123 ? 11.903 -5.299 -13.152 1.00 91.88 123 LEU A O 1
ATOM 953 N N . GLU A 1 124 ? 10.446 -4.731 -14.764 1.00 90.31 124 GLU A N 1
ATOM 954 C CA . GLU A 1 124 ? 11.289 -5.215 -15.859 1.00 90.31 124 GLU A CA 1
ATOM 955 C C . GLU A 1 124 ? 12.623 -4.458 -15.920 1.00 90.31 124 GLU A C 1
ATOM 957 O O . GLU A 1 124 ? 13.680 -5.083 -16.017 1.00 90.31 124 GLU A O 1
ATOM 962 N N . LEU A 1 125 ? 12.592 -3.124 -15.830 1.00 91.12 125 LEU A N 1
ATOM 963 C CA . LEU A 1 125 ? 13.793 -2.291 -15.829 1.00 91.12 125 LEU A CA 1
ATOM 964 C C . LEU A 1 125 ? 14.723 -2.648 -14.659 1.00 91.12 125 LEU A C 1
ATOM 966 O O . LEU A 1 125 ? 15.928 -2.807 -14.859 1.00 91.12 125 LEU A O 1
ATOM 970 N N . GLN A 1 126 ? 14.162 -2.828 -13.460 1.00 91.00 126 GLN A N 1
ATOM 971 C CA . GLN A 1 126 ? 14.897 -3.237 -12.260 1.00 91.00 126 GLN A CA 1
ATOM 972 C C . GLN A 1 126 ? 15.568 -4.603 -12.425 1.00 91.00 126 GLN A C 1
ATOM 974 O O . GLN A 1 126 ? 16.739 -4.745 -12.063 1.00 91.00 126 GLN A O 1
ATOM 979 N N . ARG A 1 127 ? 14.847 -5.578 -12.989 1.00 90.25 127 ARG A N 1
ATOM 980 C CA . ARG A 1 127 ? 15.360 -6.920 -13.295 1.00 90.25 127 ARG A CA 1
ATOM 981 C C . ARG A 1 127 ? 16.544 -6.836 -14.256 1.00 90.25 127 ARG A C 1
ATOM 983 O O . ARG A 1 127 ? 17.651 -7.265 -13.940 1.00 90.25 127 ARG A O 1
ATOM 990 N N . ARG A 1 128 ? 16.341 -6.202 -15.417 1.00 89.56 128 ARG A N 1
ATOM 991 C CA . ARG A 1 128 ? 17.384 -6.053 -16.446 1.00 89.56 128 ARG A CA 1
ATOM 992 C C . ARG A 1 128 ? 18.639 -5.378 -15.892 1.00 89.56 128 ARG A C 1
ATOM 994 O O . ARG A 1 128 ? 19.748 -5.824 -16.169 1.00 89.56 128 ARG A O 1
ATOM 1001 N N . GLN A 1 129 ? 18.467 -4.337 -15.077 1.00 87.81 129 GLN A N 1
ATOM 1002 C CA . GLN A 1 129 ? 19.581 -3.643 -14.439 1.00 87.81 129 GLN A CA 1
ATOM 1003 C C . GLN A 1 129 ? 20.381 -4.552 -13.495 1.00 87.81 129 GLN A C 1
ATOM 1005 O O . GLN A 1 129 ? 21.609 -4.558 -13.565 1.00 87.81 129 GLN A O 1
ATOM 1010 N N . ARG A 1 130 ? 19.712 -5.320 -12.625 1.00 87.38 130 ARG A N 1
ATOM 1011 C CA . ARG A 1 130 ? 20.378 -6.240 -11.681 1.00 87.38 130 ARG A CA 1
ATOM 1012 C C . ARG A 1 130 ? 21.135 -7.356 -12.386 1.00 87.38 130 ARG A C 1
ATOM 1014 O O . ARG A 1 130 ? 22.213 -7.733 -11.946 1.00 87.38 130 ARG A O 1
ATOM 1021 N N . HIS A 1 131 ? 20.595 -7.842 -13.499 1.00 88.06 131 HIS A N 1
ATOM 1022 C CA . HIS A 1 131 ? 21.233 -8.864 -14.323 1.00 88.06 131 HIS A CA 1
ATOM 1023 C C . HIS A 1 131 ? 22.293 -8.314 -15.288 1.00 88.06 131 HIS A C 1
ATOM 1025 O O . HIS A 1 131 ? 22.839 -9.077 -16.084 1.00 88.06 131 HIS A O 1
ATOM 1031 N N . HIS A 1 132 ? 22.604 -7.013 -15.225 1.00 87.50 132 HIS A N 1
ATOM 1032 C CA . HIS A 1 132 ? 23.534 -6.345 -16.140 1.00 87.50 132 HIS A CA 1
ATOM 1033 C C . HIS A 1 132 ? 23.179 -6.563 -17.623 1.00 87.50 132 HIS A C 1
ATOM 1035 O O . HIS A 1 132 ? 24.051 -6.598 -18.492 1.00 87.50 132 HIS A O 1
ATOM 1041 N N . GLU A 1 133 ? 21.886 -6.714 -17.920 1.00 89.62 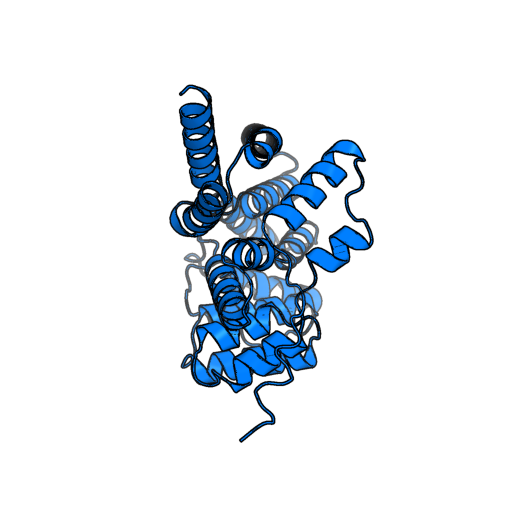133 GLU A N 1
ATOM 1042 C CA . GLU A 1 133 ? 21.390 -6.835 -19.285 1.00 89.62 133 GLU A CA 1
ATOM 1043 C C . GLU A 1 133 ? 21.500 -5.485 -20.004 1.00 89.62 133 GLU A C 1
ATOM 1045 O O . GLU A 1 133 ? 21.377 -4.415 -19.400 1.00 89.62 133 GLU A O 1
ATOM 1050 N N . SER A 1 134 ? 21.689 -5.519 -21.327 1.00 87.06 134 SER A N 1
ATOM 1051 C CA . SER A 1 134 ? 21.699 -4.287 -22.116 1.00 87.06 134 SER A CA 1
ATOM 1052 C C . SER A 1 134 ? 20.337 -3.589 -22.047 1.00 87.06 134 SER A C 1
ATOM 1054 O O . SER A 1 134 ? 19.301 -4.137 -22.436 1.00 87.06 134 SER A O 1
ATOM 1056 N N . LEU A 1 135 ? 20.361 -2.340 -21.582 1.00 88.44 135 LEU A N 1
ATOM 1057 C CA . LEU A 1 135 ? 19.196 -1.459 -21.509 1.00 88.44 135 LEU A CA 1
ATOM 1058 C C . LEU A 1 135 ? 19.002 -0.628 -22.790 1.00 88.44 135 LEU A C 1
ATOM 1060 O O . LEU A 1 135 ? 17.990 0.053 -22.927 1.00 88.44 135 LEU A O 1
ATOM 1064 N N . GLU A 1 136 ? 19.923 -0.700 -23.756 1.00 84.94 136 GLU A N 1
ATOM 1065 C CA . GLU A 1 136 ? 19.856 0.086 -24.999 1.00 84.94 136 GLU A CA 1
ATOM 1066 C C . GLU A 1 136 ? 18.669 -0.292 -25.887 1.00 84.94 136 GLU A C 1
ATOM 1068 O O . GLU A 1 136 ? 18.161 0.549 -26.630 1.00 84.94 136 GLU A O 1
ATOM 1073 N N . SER A 1 137 ? 18.208 -1.544 -25.799 1.00 83.75 137 SER A N 1
ATOM 1074 C CA . SER A 1 137 ? 17.062 -2.083 -26.545 1.00 83.75 137 SER A CA 1
ATOM 1075 C C . SER A 1 137 ? 15.756 -2.076 -25.748 1.00 83.75 137 SER A C 1
ATOM 1077 O O . SER A 1 137 ? 14.705 -2.421 -26.287 1.00 83.75 137 SER A O 1
ATOM 1079 N N . TRP A 1 138 ? 15.797 -1.697 -24.468 1.00 88.69 138 TRP A N 1
ATOM 1080 C CA . TRP A 1 138 ? 14.613 -1.703 -23.619 1.00 88.69 138 TRP A CA 1
ATOM 1081 C C . TRP A 1 138 ? 13.670 -0.559 -24.008 1.00 88.69 138 TRP A C 1
ATOM 1083 O O . TRP A 1 138 ? 14.070 0.605 -24.070 1.00 88.69 138 TRP A O 1
ATOM 1093 N N . ARG A 1 139 ? 12.416 -0.899 -24.316 1.00 85.19 139 ARG A N 1
ATOM 1094 C CA . ARG A 1 139 ? 11.389 0.036 -24.786 1.00 85.19 139 ARG A CA 1
ATOM 1095 C C . ARG A 1 139 ? 10.084 -0.225 -24.023 1.00 85.19 139 ARG A C 1
ATOM 1097 O O . ARG A 1 139 ? 9.392 -1.183 -24.365 1.00 85.19 139 ARG A O 1
ATOM 1104 N N . PRO A 1 140 ? 9.730 0.593 -23.017 1.00 85.69 140 PRO A N 1
ATOM 1105 C CA . PRO A 1 140 ? 8.408 0.513 -22.412 1.00 85.69 140 PRO A CA 1
ATOM 1106 C C . PRO A 1 140 ? 7.353 1.038 -23.407 1.00 85.69 140 PRO A C 1
ATOM 1108 O O . PRO A 1 140 ? 7.676 1.883 -24.252 1.00 85.69 140 PRO A O 1
ATOM 1111 N N . PRO A 1 141 ? 6.091 0.585 -23.333 1.00 85.81 141 PRO A N 1
ATOM 1112 C CA . PRO A 1 141 ? 5.010 1.123 -24.146 1.00 85.81 141 PRO A CA 1
ATOM 1113 C C . PRO A 1 141 ? 4.811 2.613 -23.883 1.00 85.81 141 PRO A C 1
ATOM 1115 O O . PRO A 1 141 ? 4.767 3.046 -22.734 1.00 85.81 141 PRO A O 1
ATOM 1118 N N . ALA A 1 142 ? 4.579 3.388 -24.943 1.00 86.12 142 ALA A N 1
ATOM 1119 C CA . ALA A 1 142 ? 4.253 4.812 -24.822 1.00 86.12 142 ALA A CA 1
ATOM 1120 C C . ALA A 1 142 ? 2.953 5.068 -24.032 1.00 86.12 142 ALA A C 1
ATOM 1122 O O . ALA A 1 142 ? 2.740 6.163 -23.523 1.00 86.12 142 ALA A O 1
ATOM 1123 N N . THR A 1 143 ? 2.086 4.058 -23.924 1.00 88.75 143 THR A N 1
ATOM 1124 C CA . THR A 1 143 ? 0.836 4.110 -23.159 1.00 88.75 143 THR A CA 1
ATOM 1125 C C . THR A 1 143 ? 1.036 3.970 -21.652 1.00 88.75 143 THR A C 1
ATOM 1127 O O . THR A 1 143 ? 0.091 4.228 -20.916 1.00 88.75 143 THR A O 1
ATOM 1130 N N . ALA A 1 144 ? 2.218 3.553 -21.182 1.00 90.62 144 ALA A N 1
ATOM 1131 C CA . ALA A 1 144 ? 2.501 3.364 -19.763 1.00 90.62 144 ALA A CA 1
ATOM 1132 C C . ALA A 1 144 ? 2.683 4.722 -19.065 1.00 90.62 144 ALA A C 1
ATOM 1134 O O . ALA A 1 144 ? 3.780 5.278 -19.034 1.00 90.62 144 ALA A O 1
ATOM 1135 N N . THR A 1 145 ? 1.590 5.264 -18.529 1.00 91.12 145 THR A N 1
ATOM 1136 C CA . THR A 1 145 ? 1.525 6.622 -17.963 1.00 91.12 145 THR A CA 1
ATOM 1137 C C . THR A 1 145 ? 0.897 6.686 -16.573 1.00 91.12 145 THR A C 1
ATOM 1139 O O . THR A 1 145 ? 0.996 7.719 -15.918 1.00 91.12 145 THR A O 1
ATOM 1142 N N . ARG A 1 146 ? 0.266 5.606 -16.097 1.00 93.25 146 ARG A N 1
ATOM 1143 C CA . ARG A 1 146 ? -0.421 5.548 -14.800 1.00 93.25 146 ARG A CA 1
ATOM 1144 C C . ARG A 1 146 ? 0.391 4.749 -13.793 1.00 93.25 146 ARG A C 1
ATOM 1146 O O . ARG A 1 146 ? 0.924 3.696 -14.133 1.00 93.25 146 ARG A O 1
ATOM 1153 N N . TYR A 1 147 ? 0.424 5.193 -12.541 1.00 93.81 147 TYR A N 1
ATOM 1154 C CA . TYR A 1 147 ? 0.989 4.411 -11.445 1.00 93.81 147 TYR A CA 1
ATOM 1155 C C . TYR A 1 147 ? -0.096 3.669 -10.665 1.00 93.81 147 TYR A C 1
ATOM 1157 O O . TYR A 1 147 ? -1.036 4.282 -10.164 1.00 93.81 147 TYR A O 1
ATOM 1165 N N . ASP A 1 148 ? 0.053 2.351 -10.544 1.00 92.31 148 ASP A N 1
ATOM 1166 C CA . ASP A 1 148 ? -0.771 1.515 -9.673 1.00 92.31 148 ASP A CA 1
ATOM 1167 C C . ASP A 1 148 ? 0.002 0.255 -9.280 1.00 92.31 148 ASP A C 1
ATOM 1169 O O . ASP A 1 148 ? 0.206 -0.649 -10.085 1.00 92.31 148 ASP A O 1
ATOM 1173 N N . ASP A 1 149 ? 0.469 0.181 -8.041 1.00 91.75 149 ASP A N 1
ATOM 1174 C CA . ASP A 1 149 ? 1.193 -0.979 -7.517 1.00 91.75 149 ASP A CA 1
ATOM 1175 C C . ASP A 1 149 ? 0.262 -2.000 -6.842 1.00 91.75 149 ASP A C 1
ATOM 1177 O O . ASP A 1 149 ? 0.735 -2.921 -6.172 1.00 91.75 149 ASP A O 1
ATOM 1181 N N . GLY A 1 150 ? -1.059 -1.832 -6.980 1.00 90.88 150 GLY A N 1
ATOM 1182 C CA . GLY A 1 150 ? -2.074 -2.693 -6.386 1.00 90.88 150 GLY A CA 1
ATOM 1183 C C . GLY A 1 150 ? -2.236 -2.550 -4.870 1.00 90.88 150 GLY A C 1
ATOM 1184 O O . GLY A 1 150 ? -2.980 -3.336 -4.276 1.00 90.88 150 GLY A O 1
ATOM 1185 N N . VAL A 1 151 ? -1.574 -1.580 -4.223 1.00 91.25 151 VAL A N 1
ATOM 1186 C CA . VAL A 1 151 ? -1.569 -1.442 -2.755 1.00 91.25 151 VAL A CA 1
ATOM 1187 C C . VAL A 1 151 ? -2.972 -1.281 -2.167 1.00 91.25 151 VAL A C 1
ATOM 1189 O O . VAL A 1 151 ? -3.279 -1.870 -1.135 1.00 91.25 151 VAL A O 1
ATOM 1192 N N . GLY A 1 152 ? -3.872 -0.563 -2.847 1.00 91.44 152 GLY A N 1
ATOM 1193 C CA . GLY A 1 152 ? -5.252 -0.392 -2.381 1.00 91.44 152 GLY A CA 1
ATOM 1194 C C . GLY A 1 152 ? -6.016 -1.718 -2.294 1.00 91.44 152 GLY A C 1
ATOM 1195 O O . GLY A 1 152 ? -6.764 -1.945 -1.343 1.00 91.44 152 GLY A O 1
ATOM 1196 N N . GLY A 1 153 ? -5.794 -2.623 -3.253 1.00 92.56 153 GLY A N 1
ATOM 1197 C CA . GLY A 1 153 ? -6.354 -3.975 -3.224 1.00 92.56 153 GLY A CA 1
ATOM 1198 C C . GLY A 1 153 ? -5.720 -4.839 -2.133 1.00 92.56 153 GLY A C 1
ATOM 1199 O O . GLY A 1 153 ? -6.441 -5.507 -1.394 1.00 92.56 153 GLY A O 1
ATOM 1200 N N . ALA A 1 154 ? -4.397 -4.749 -1.966 1.00 93.44 154 ALA A N 1
ATOM 1201 C CA . ALA A 1 154 ? -3.668 -5.458 -0.915 1.00 93.44 154 ALA A CA 1
ATOM 1202 C C . ALA A 1 154 ? -4.133 -5.046 0.494 1.00 93.44 154 ALA A C 1
ATOM 1204 O O . ALA A 1 154 ? -4.400 -5.908 1.327 1.00 93.44 154 ALA A O 1
ATOM 1205 N N . ILE A 1 155 ? -4.319 -3.745 0.755 1.00 94.50 155 ILE A N 1
ATOM 1206 C CA . ILE A 1 155 ? -4.853 -3.244 2.033 1.00 94.50 155 ILE A CA 1
ATOM 1207 C C . ILE A 1 155 ? -6.239 -3.841 2.308 1.00 94.50 155 ILE A C 1
ATOM 1209 O O . ILE A 1 155 ? -6.475 -4.357 3.400 1.00 94.50 155 ILE A O 1
ATOM 1213 N N . ARG A 1 156 ? -7.145 -3.826 1.320 1.00 95.50 156 ARG A N 1
ATOM 1214 C CA . ARG A 1 156 ? -8.484 -4.427 1.458 1.00 95.50 156 ARG A CA 1
ATOM 1215 C C . ARG A 1 156 ? -8.403 -5.923 1.766 1.00 95.50 156 ARG A C 1
ATOM 1217 O O . ARG A 1 156 ? -9.126 -6.396 2.638 1.00 95.50 156 ARG A O 1
ATOM 1224 N N . ALA A 1 157 ? -7.505 -6.642 1.095 1.00 95.81 157 ALA A N 1
ATOM 1225 C CA . ALA A 1 157 ? -7.286 -8.066 1.322 1.00 95.81 157 ALA A CA 1
ATOM 1226 C C . ALA A 1 157 ? -6.794 -8.349 2.748 1.00 95.81 157 ALA A C 1
ATOM 1228 O O . ALA A 1 157 ? -7.342 -9.209 3.437 1.00 95.81 157 ALA A O 1
ATOM 1229 N N . ARG A 1 158 ? -5.817 -7.574 3.236 1.00 96.25 158 ARG A N 1
ATOM 1230 C CA . ARG A 1 158 ? -5.329 -7.680 4.617 1.00 96.25 158 ARG A CA 1
ATOM 1231 C C . ARG A 1 158 ? -6.416 -7.416 5.645 1.00 96.25 158 ARG A C 1
ATOM 1233 O O . ARG A 1 158 ? -6.537 -8.192 6.585 1.00 96.25 158 ARG A O 1
ATOM 1240 N N . ILE A 1 159 ? -7.205 -6.354 5.463 1.00 96.62 159 ILE A N 1
ATOM 1241 C CA . ILE A 1 159 ? -8.321 -6.029 6.362 1.00 96.62 159 ILE A CA 1
ATOM 1242 C C . ILE A 1 159 ? -9.297 -7.205 6.420 1.00 96.62 159 ILE A C 1
ATOM 1244 O O . ILE A 1 159 ? -9.615 -7.658 7.514 1.00 96.62 159 ILE A O 1
ATOM 1248 N N . ALA A 1 160 ? -9.702 -7.749 5.269 1.00 96.88 160 ALA A N 1
ATOM 1249 C CA . ALA A 1 160 ? -10.623 -8.883 5.216 1.00 96.88 160 ALA A CA 1
ATOM 1250 C C . ALA A 1 160 ? -10.069 -10.125 5.936 1.00 96.88 160 ALA A C 1
ATOM 1252 O O . ALA A 1 160 ? -10.783 -10.754 6.714 1.00 96.88 160 ALA A O 1
ATOM 1253 N N . ALA A 1 161 ? -8.790 -10.456 5.730 1.00 96.69 161 ALA A N 1
ATOM 1254 C CA . ALA A 1 161 ? -8.146 -11.571 6.422 1.00 96.69 161 ALA A CA 1
ATOM 1255 C C 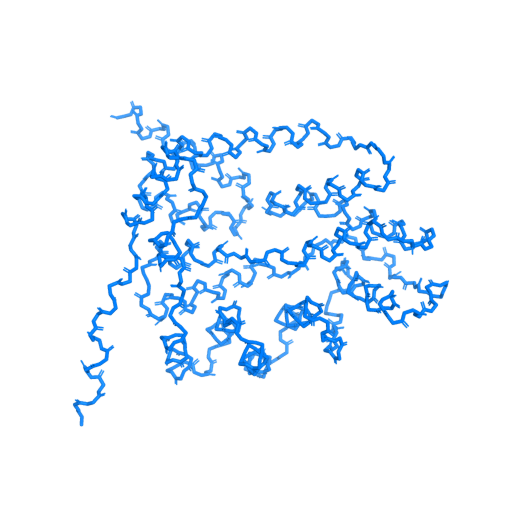. ALA A 1 161 ? -8.053 -11.349 7.944 1.00 96.69 161 ALA A C 1
ATOM 1257 O O . ALA A 1 161 ? -8.264 -12.284 8.710 1.00 96.69 161 ALA A O 1
ATOM 1258 N N . LEU A 1 162 ? -7.765 -10.122 8.390 1.00 96.69 162 LEU A N 1
ATOM 1259 C CA . LEU A 1 162 ? -7.685 -9.766 9.810 1.00 96.69 162 LEU A CA 1
ATOM 1260 C C . LEU A 1 162 ? -9.064 -9.786 10.485 1.00 96.69 162 LEU A C 1
ATOM 1262 O O . LEU A 1 162 ? -9.199 -10.348 11.569 1.00 96.69 162 LEU A O 1
ATOM 1266 N N . GLU A 1 163 ? -10.095 -9.222 9.853 1.00 96.44 163 GLU A N 1
ATOM 1267 C CA . GLU A 1 163 ? -11.470 -9.265 10.371 1.00 96.44 163 GLU A CA 1
ATOM 1268 C C . GLU A 1 163 ? -11.977 -10.713 10.456 1.00 96.44 163 GLU A C 1
ATOM 1270 O O . GLU A 1 163 ? -12.515 -11.116 11.487 1.00 96.44 163 GLU A O 1
ATOM 1275 N N . ALA A 1 164 ? -11.721 -11.534 9.430 1.00 96.12 164 ALA A N 1
ATOM 1276 C CA . ALA A 1 164 ? -12.055 -12.960 9.449 1.00 96.12 164 ALA A CA 1
ATOM 1277 C C . ALA A 1 164 ? -11.281 -13.743 10.530 1.00 96.12 164 ALA A C 1
ATOM 1279 O O . ALA A 1 164 ? -11.800 -14.713 11.079 1.00 96.12 164 ALA A O 1
ATOM 1280 N N . ALA A 1 165 ? -10.072 -13.294 10.883 1.00 94.81 165 ALA A N 1
ATOM 1281 C CA . ALA A 1 165 ? -9.273 -13.841 11.980 1.00 94.81 165 ALA A CA 1
ATOM 1282 C C . ALA A 1 165 ? -9.711 -13.354 13.378 1.00 94.81 165 ALA A C 1
ATOM 1284 O O . ALA A 1 165 ? -9.123 -13.767 14.379 1.00 94.81 165 ALA A O 1
ATOM 1285 N N . GLY A 1 166 ? -10.728 -12.488 13.464 1.00 94.19 166 GLY A N 1
ATOM 1286 C CA . GLY A 1 166 ? -11.305 -12.007 14.721 1.00 94.19 166 GLY A CA 1
ATOM 1287 C C . GLY A 1 166 ? -10.709 -10.706 15.262 1.00 94.19 166 GLY A C 1
ATOM 1288 O O . GLY A 1 166 ? -11.027 -10.325 16.390 1.00 94.19 166 GLY A O 1
ATOM 1289 N N . TYR A 1 167 ? -9.867 -10.003 14.497 1.00 93.88 167 TYR A N 1
ATOM 1290 C CA . TYR A 1 167 ? -9.419 -8.659 14.875 1.00 93.88 167 TYR A CA 1
ATOM 1291 C C . TYR A 1 167 ? -10.598 -7.677 14.849 1.00 93.88 167 TYR A C 1
ATOM 1293 O O . TYR A 1 167 ? -11.495 -7.789 14.011 1.00 93.88 167 TYR A O 1
ATOM 1301 N N . SER A 1 168 ? -10.587 -6.677 15.739 1.00 94.06 168 SER A N 1
ATOM 1302 C CA . SER A 1 168 ? -11.602 -5.619 15.699 1.00 94.06 168 SER A CA 1
ATOM 1303 C C . SER A 1 168 ? -11.519 -4.828 14.390 1.00 94.06 168 SER A C 1
ATOM 1305 O O . SER A 1 168 ? -10.457 -4.740 13.769 1.00 94.06 168 SER A O 1
ATOM 1307 N N . ALA A 1 169 ? -12.623 -4.189 13.994 1.00 94.25 169 ALA A N 1
ATOM 1308 C CA . ALA A 1 169 ? -12.685 -3.389 12.770 1.00 94.25 169 ALA A CA 1
ATOM 1309 C C . ALA A 1 169 ? -11.584 -2.311 12.711 1.00 94.25 169 ALA A C 1
ATOM 1311 O O . ALA A 1 169 ? -10.974 -2.093 11.659 1.00 94.25 169 ALA A O 1
ATOM 1312 N N . TYR A 1 170 ? -11.296 -1.657 13.841 1.00 93.81 170 TYR A N 1
ATOM 1313 C CA . TYR A 1 170 ? -10.212 -0.684 13.930 1.00 93.81 170 TYR A CA 1
ATOM 1314 C C . TYR A 1 170 ? -8.831 -1.342 13.827 1.00 93.81 170 TYR A C 1
ATOM 1316 O O . TYR A 1 170 ? -7.995 -0.887 13.045 1.00 93.81 170 TYR A O 1
ATOM 1324 N N . ALA A 1 171 ? -8.582 -2.426 14.568 1.00 93.44 171 ALA A N 1
ATOM 1325 C CA . ALA A 1 171 ? -7.292 -3.113 14.558 1.00 93.44 171 ALA A CA 1
ATOM 1326 C C . ALA A 1 171 ? -6.958 -3.685 13.176 1.00 93.44 171 ALA A C 1
ATOM 1328 O O . ALA A 1 171 ? -5.843 -3.509 12.687 1.00 93.44 171 ALA A O 1
ATOM 1329 N N . ALA A 1 172 ? -7.943 -4.293 12.511 1.00 95.50 172 ALA A N 1
ATOM 1330 C CA . ALA A 1 172 ? -7.808 -4.811 11.159 1.00 95.50 172 ALA A CA 1
ATOM 1331 C C . ALA A 1 172 ? -7.410 -3.716 10.161 1.00 95.50 172 ALA A C 1
ATOM 1333 O O . ALA A 1 172 ? -6.533 -3.934 9.330 1.00 95.50 172 ALA A O 1
ATOM 1334 N N . ARG A 1 173 ? -7.985 -2.512 10.275 1.00 94.31 173 ARG A N 1
ATOM 1335 C CA . ARG A 1 173 ? -7.595 -1.349 9.462 1.00 94.31 173 ARG A CA 1
ATOM 1336 C C . ARG A 1 173 ? -6.206 -0.847 9.820 1.00 94.31 173 ARG A C 1
ATOM 1338 O O . ARG A 1 173 ? -5.373 -0.703 8.934 1.00 94.31 173 ARG A O 1
ATOM 1345 N N . ARG A 1 174 ? -5.915 -0.646 11.106 1.00 91.38 174 ARG A N 1
ATOM 1346 C CA . ARG A 1 174 ? -4.610 -0.149 11.564 1.00 91.38 174 ARG A CA 1
ATOM 1347 C C . ARG A 1 174 ? -3.462 -1.048 11.101 1.00 91.38 174 ARG A C 1
ATOM 1349 O O . ARG A 1 174 ? -2.452 -0.534 10.633 1.00 91.38 174 ARG A O 1
ATOM 1356 N N . LEU A 1 175 ? -3.636 -2.365 11.200 1.00 92.12 175 LEU A N 1
ATOM 1357 C CA . LEU A 1 175 ? -2.668 -3.367 10.749 1.00 92.12 175 LEU A CA 1
ATOM 1358 C C . LEU A 1 175 ? -2.717 -3.583 9.230 1.00 92.12 175 LEU A C 1
ATOM 1360 O O . LEU A 1 175 ? -1.682 -3.761 8.602 1.00 92.12 175 LEU A O 1
ATOM 1364 N N . GLY A 1 176 ? -3.893 -3.521 8.608 1.00 92.44 176 GLY A N 1
ATOM 1365 C CA . GLY A 1 176 ? -4.047 -3.651 7.157 1.00 92.44 176 GLY A CA 1
ATOM 1366 C C . GLY A 1 176 ? -3.440 -2.485 6.373 1.00 92.44 176 GLY A C 1
ATOM 1367 O O . GLY A 1 176 ? -3.035 -2.667 5.226 1.00 92.44 176 GLY A O 1
ATOM 1368 N N . PHE A 1 177 ? -3.336 -1.312 6.997 1.00 89.19 177 PHE A N 1
ATOM 1369 C CA . PHE A 1 177 ? -2.581 -0.157 6.511 1.00 89.19 177 PHE A CA 1
ATOM 1370 C C . PHE A 1 177 ? -1.119 -0.145 6.962 1.00 89.19 177 PHE A C 1
ATOM 1372 O O . PHE A 1 177 ? -0.354 0.690 6.482 1.00 89.19 177 PHE A O 1
ATOM 1379 N N . ALA A 1 178 ? -0.712 -1.046 7.862 1.00 76.81 178 ALA A N 1
ATOM 1380 C CA . ALA A 1 178 ? 0.690 -1.238 8.205 1.00 76.81 178 ALA A CA 1
ATOM 1381 C C . ALA A 1 178 ? 1.365 -1.992 7.052 1.00 76.81 178 ALA A C 1
ATOM 1383 O O . ALA A 1 178 ? 1.657 -3.181 7.147 1.00 76.81 178 ALA A O 1
ATOM 1384 N N . ASP A 1 179 ? 1.528 -1.309 5.918 1.00 64.50 179 ASP A N 1
ATOM 1385 C CA . ASP A 1 179 ? 2.211 -1.861 4.763 1.00 64.50 179 ASP A CA 1
ATOM 1386 C C . ASP A 1 179 ? 3.680 -1.482 4.732 1.00 64.50 179 ASP A C 1
ATOM 1388 O O . ASP A 1 179 ? 4.116 -0.396 5.121 1.00 64.50 179 ASP A O 1
ATOM 1392 N N . ASP A 1 180 ? 4.421 -2.416 4.168 1.00 59.53 180 ASP A N 1
ATOM 1393 C CA . ASP A 1 180 ? 5.799 -2.290 3.808 1.00 59.53 180 ASP A CA 1
ATOM 1394 C C . ASP A 1 180 ? 5.871 -1.735 2.386 1.00 59.53 180 ASP A C 1
ATOM 1396 O O . ASP A 1 180 ? 5.789 -2.454 1.387 1.00 59.53 180 ASP A O 1
ATOM 1400 N N . HIS A 1 181 ? 6.043 -0.420 2.280 1.00 69.38 181 HIS A N 1
ATOM 1401 C CA . HIS A 1 181 ? 6.265 0.283 1.018 1.00 69.38 181 HIS A CA 1
ATOM 1402 C C . HIS A 1 181 ? 7.632 -0.064 0.379 1.00 69.38 181 HIS A C 1
ATOM 1404 O O . HIS A 1 181 ? 8.264 0.784 -0.250 1.00 69.38 181 HIS A O 1
ATOM 1410 N N . ARG A 1 182 ? 8.118 -1.308 0.516 1.00 72.25 182 ARG A N 1
ATOM 1411 C CA . ARG A 1 182 ? 9.425 -1.781 0.020 1.00 72.25 182 ARG A CA 1
ATOM 1412 C C . ARG A 1 182 ? 9.589 -1.564 -1.472 1.00 72.25 182 ARG A C 1
ATOM 1414 O O . ARG A 1 182 ? 10.685 -1.250 -1.924 1.00 72.25 182 ARG A O 1
ATOM 1421 N N . VAL A 1 183 ? 8.498 -1.681 -2.227 1.00 85.38 183 VAL A N 1
ATOM 1422 C CA . VAL A 1 183 ? 8.501 -1.425 -3.671 1.00 85.38 183 VAL A CA 1
ATOM 1423 C C . VAL A 1 183 ? 8.912 0.016 -3.991 1.00 85.38 183 VAL A C 1
ATOM 1425 O O . VAL A 1 183 ? 9.633 0.252 -4.953 1.00 85.38 183 VAL A O 1
ATOM 1428 N N . LEU A 1 184 ? 8.560 0.978 -3.130 1.00 89.56 184 LEU A N 1
ATOM 1429 C CA . LEU A 1 184 ? 8.987 2.372 -3.261 1.00 89.56 184 LEU A CA 1
ATOM 1430 C C . LEU A 1 184 ? 10.505 2.526 -3.063 1.00 89.56 184 LEU A C 1
ATOM 1432 O O . LEU A 1 184 ? 11.112 3.431 -3.632 1.00 89.56 184 LEU A O 1
ATOM 1436 N N . GLY A 1 185 ? 11.127 1.632 -2.286 1.00 89.25 185 GLY A N 1
ATOM 1437 C CA . GLY A 1 185 ? 12.582 1.520 -2.172 1.00 89.25 185 GLY A CA 1
ATOM 1438 C C . GLY A 1 185 ? 13.234 1.139 -3.500 1.00 89.25 185 GLY A C 1
ATOM 1439 O O . GLY A 1 185 ? 14.164 1.817 -3.926 1.00 89.25 185 GLY A O 1
ATOM 1440 N N . LEU A 1 186 ? 12.671 0.153 -4.208 1.00 90.81 186 LEU A N 1
ATOM 1441 C CA . LEU A 1 186 ? 13.154 -0.253 -5.535 1.00 90.81 186 LEU A CA 1
ATOM 1442 C C . LEU A 1 186 ? 13.146 0.919 -6.525 1.00 90.81 186 LEU A C 1
ATOM 1444 O O . LEU A 1 186 ? 14.117 1.152 -7.239 1.00 90.81 186 LEU A O 1
ATOM 1448 N N . TRP A 1 187 ? 12.075 1.714 -6.529 1.00 93.88 187 TRP A N 1
ATOM 1449 C CA . TRP A 1 187 ? 11.956 2.876 -7.418 1.00 93.88 187 TRP A CA 1
ATOM 1450 C C . TRP A 1 187 ? 12.971 3.972 -7.095 1.00 93.88 187 TRP A C 1
ATOM 1452 O O . TRP A 1 187 ? 13.532 4.587 -8.004 1.00 93.88 187 TRP A O 1
ATOM 1462 N N . ARG A 1 188 ? 13.264 4.189 -5.809 1.00 92.50 188 ARG A N 1
ATOM 1463 C CA . ARG A 1 188 ? 14.336 5.099 -5.383 1.00 92.50 188 ARG A CA 1
ATOM 1464 C C . ARG A 1 188 ? 15.713 4.605 -5.817 1.00 92.50 188 ARG A C 1
ATOM 1466 O O . ARG A 1 188 ? 16.545 5.424 -6.203 1.00 92.50 188 ARG A O 1
ATOM 1473 N N . ASP A 1 189 ? 15.953 3.301 -5.771 1.00 91.69 189 ASP A N 1
ATOM 1474 C CA . ASP A 1 189 ? 17.232 2.718 -6.176 1.00 91.69 189 ASP A CA 1
ATOM 1475 C C . ASP A 1 189 ? 17.440 2.822 -7.692 1.00 91.69 189 ASP A C 1
ATOM 1477 O O . ASP A 1 189 ? 18.518 3.237 -8.129 1.00 91.69 189 ASP A O 1
ATOM 1481 N N . LEU A 1 190 ? 16.394 2.591 -8.497 1.00 92.44 190 LEU A N 1
ATOM 1482 C CA . LEU A 1 190 ? 16.420 2.874 -9.939 1.00 92.44 190 LEU A CA 1
ATOM 1483 C C . LEU A 1 190 ? 16.822 4.324 -10.224 1.00 92.44 190 LEU A C 1
ATOM 1485 O O . LEU A 1 190 ? 17.695 4.571 -11.054 1.00 92.44 190 LEU A O 1
ATOM 1489 N N . ALA A 1 191 ? 16.219 5.282 -9.517 1.00 92.44 191 ALA A N 1
ATOM 1490 C CA . ALA A 1 191 ? 16.465 6.709 -9.717 1.00 92.44 191 ALA A CA 1
ATOM 1491 C C . ALA A 1 191 ? 17.911 7.142 -9.421 1.00 92.44 191 ALA A C 1
ATOM 1493 O O . ALA A 1 191 ? 18.395 8.115 -9.997 1.00 92.44 191 ALA A O 1
ATOM 1494 N N . ARG A 1 192 ? 18.596 6.434 -8.516 1.00 92.12 192 ARG A N 1
ATOM 1495 C CA . ARG A 1 192 ? 19.996 6.693 -8.135 1.00 92.12 192 ARG A CA 1
ATOM 1496 C C . ARG A 1 192 ? 21.006 5.975 -9.022 1.00 92.12 192 ARG A C 1
ATOM 1498 O O . ARG A 1 192 ? 22.201 6.244 -8.929 1.00 92.12 192 ARG A O 1
ATOM 1505 N N . SER A 1 193 ? 20.542 5.037 -9.833 1.00 88.56 193 SER A N 1
ATOM 1506 C CA . SER A 1 193 ? 21.408 4.178 -10.620 1.00 88.56 193 SER A CA 1
ATOM 1507 C C . SER A 1 193 ? 21.785 4.805 -11.962 1.00 88.56 193 SER A C 1
ATOM 1509 O O . SER A 1 193 ? 21.113 5.701 -12.474 1.00 88.56 193 SER A O 1
ATOM 1511 N N . SER A 1 194 ? 22.861 4.297 -12.568 1.00 87.19 194 SER A N 1
ATOM 1512 C CA . SER A 1 194 ? 23.236 4.668 -13.934 1.00 87.19 194 SER A CA 1
ATOM 1513 C C . SER A 1 194 ? 22.278 4.002 -14.925 1.00 87.19 194 SER A C 1
ATOM 1515 O O . SER A 1 194 ? 22.344 2.793 -15.155 1.00 87.19 194 SER A O 1
ATOM 1517 N N . LEU A 1 195 ? 21.348 4.785 -15.469 1.00 89.75 195 LEU A N 1
ATOM 1518 C CA . LEU A 1 195 ? 20.400 4.368 -16.501 1.00 89.75 195 LEU A CA 1
ATOM 1519 C C . LEU A 1 195 ? 20.703 5.107 -17.811 1.00 89.75 195 LEU A C 1
ATOM 1521 O O . LEU A 1 195 ? 21.050 6.291 -17.766 1.00 89.75 195 LEU A O 1
ATOM 1525 N N . PRO A 1 196 ? 20.503 4.470 -18.981 1.00 91.31 196 PRO A N 1
ATOM 1526 C CA . PRO A 1 196 ? 20.449 5.191 -20.248 1.00 91.31 196 PRO A CA 1
ATOM 1527 C C . PRO A 1 196 ? 19.370 6.278 -20.221 1.00 91.31 196 PRO A C 1
ATOM 1529 O O . PRO A 1 196 ? 18.403 6.185 -19.458 1.00 91.31 196 PRO A O 1
ATOM 1532 N N . GLU A 1 197 ? 19.491 7.268 -21.107 1.00 90.94 197 GLU A N 1
ATOM 1533 C CA . GLU A 1 197 ? 18.569 8.409 -21.191 1.00 90.94 197 GLU A CA 1
ATOM 1534 C C . GLU A 1 197 ? 17.097 7.978 -21.221 1.00 90.94 197 GLU A C 1
ATOM 1536 O O . GLU A 1 197 ? 16.273 8.511 -20.483 1.00 90.94 197 GLU A O 1
ATOM 1541 N N . GLN A 1 198 ? 16.769 6.945 -21.997 1.00 90.50 198 GLN A N 1
ATOM 1542 C CA . GLN A 1 198 ? 15.410 6.418 -22.051 1.00 90.50 198 GLN A CA 1
ATOM 1543 C C . GLN A 1 198 ? 14.923 5.838 -20.716 1.00 90.50 198 GLN A C 1
ATOM 1545 O O . GLN A 1 198 ? 13.789 6.103 -20.317 1.00 90.50 198 GLN A O 1
ATOM 1550 N N . GLY A 1 199 ? 15.760 5.060 -20.024 1.00 91.88 199 GLY A N 1
ATOM 1551 C CA . GLY A 1 199 ? 15.433 4.511 -18.705 1.00 91.88 199 GLY A CA 1
ATOM 1552 C C . GLY A 1 199 ? 15.185 5.625 -17.696 1.00 91.88 199 GLY A C 1
ATOM 1553 O O . GLY A 1 199 ? 14.182 5.618 -16.988 1.00 91.88 199 GLY A O 1
ATOM 1554 N N . ARG A 1 200 ? 16.051 6.640 -17.703 1.00 92.81 200 ARG A N 1
ATOM 1555 C CA . ARG A 1 200 ? 15.926 7.828 -16.855 1.00 92.81 200 ARG A CA 1
ATOM 1556 C C . ARG A 1 200 ? 14.642 8.614 -17.146 1.00 92.81 200 ARG A C 1
ATOM 1558 O O . ARG A 1 200 ? 13.935 8.974 -16.208 1.00 92.81 200 ARG A O 1
ATOM 1565 N N . THR A 1 201 ? 14.307 8.827 -18.418 1.00 93.00 201 THR A N 1
ATOM 1566 C CA . THR A 1 201 ? 13.060 9.490 -18.839 1.00 93.00 201 THR A CA 1
ATOM 1567 C C . THR A 1 201 ? 11.828 8.706 -18.394 1.00 93.00 201 THR A C 1
ATOM 1569 O O . THR A 1 201 ? 10.869 9.301 -17.904 1.00 93.00 201 THR A O 1
ATOM 1572 N N . PHE A 1 202 ? 11.854 7.374 -18.495 1.00 94.75 202 PHE A N 1
ATOM 1573 C CA . PHE A 1 202 ? 10.742 6.545 -18.036 1.00 94.75 202 PHE A CA 1
ATOM 1574 C C . PHE A 1 202 ? 10.571 6.574 -16.513 1.00 94.75 202 PHE A C 1
ATOM 1576 O O . PHE A 1 202 ? 9.455 6.753 -16.032 1.00 94.75 202 PHE A O 1
ATOM 1583 N N . VAL A 1 203 ? 11.660 6.452 -15.745 1.00 95.25 203 VAL A N 1
ATOM 1584 C CA . VAL A 1 203 ? 11.604 6.545 -14.275 1.00 95.25 203 VAL A CA 1
ATOM 1585 C C . VAL A 1 203 ? 11.080 7.914 -13.842 1.00 95.25 203 VAL A C 1
ATOM 1587 O O . VAL A 1 203 ? 10.258 7.982 -12.934 1.00 95.25 203 VAL A O 1
ATOM 1590 N N . LEU A 1 204 ? 11.480 8.997 -14.517 1.00 93.62 204 LEU A N 1
ATOM 1591 C CA . LEU A 1 204 ? 10.935 10.332 -14.261 1.00 93.62 204 LEU A CA 1
ATOM 1592 C C . LEU A 1 204 ? 9.426 10.410 -14.549 1.00 93.62 204 LEU A C 1
ATOM 1594 O O . LEU A 1 204 ? 8.677 10.950 -13.738 1.00 93.62 204 LEU A O 1
ATOM 1598 N N . ALA A 1 205 ? 8.965 9.860 -15.675 1.00 94.06 205 ALA A N 1
ATOM 1599 C CA . ALA A 1 205 ? 7.540 9.826 -16.006 1.00 94.06 205 ALA A CA 1
ATOM 1600 C C . ALA A 1 205 ? 6.733 9.022 -14.972 1.00 94.06 205 ALA A C 1
ATOM 1602 O O . ALA A 1 205 ? 5.697 9.486 -14.499 1.00 94.06 205 ALA A O 1
ATOM 1603 N N . ALA A 1 206 ? 7.241 7.861 -14.555 1.00 95.62 206 ALA A N 1
ATOM 1604 C CA . ALA A 1 206 ? 6.622 7.064 -13.506 1.00 95.62 206 ALA A CA 1
ATOM 1605 C C . ALA A 1 206 ? 6.604 7.796 -12.155 1.00 95.62 206 ALA A C 1
ATOM 1607 O O . ALA A 1 206 ? 5.603 7.749 -11.450 1.00 95.62 206 ALA A O 1
ATOM 1608 N N . ALA A 1 207 ? 7.673 8.519 -11.815 1.00 94.56 207 ALA A N 1
ATOM 1609 C CA . ALA A 1 207 ? 7.755 9.315 -10.595 1.00 94.56 207 ALA A CA 1
ATOM 1610 C C . ALA A 1 207 ? 6.735 10.457 -10.560 1.00 94.56 207 ALA A C 1
ATOM 1612 O O . ALA A 1 207 ? 6.218 10.775 -9.494 1.00 94.56 207 ALA A O 1
ATOM 1613 N N . ARG A 1 208 ? 6.413 11.046 -11.715 1.00 93.12 208 ARG A N 1
ATOM 1614 C CA . ARG A 1 208 ? 5.314 12.012 -11.846 1.00 93.12 208 ARG A CA 1
ATOM 1615 C C . ARG A 1 208 ? 3.958 11.337 -11.695 1.00 93.12 208 ARG A C 1
ATOM 1617 O O . ARG A 1 208 ? 3.146 11.806 -10.916 1.00 93.12 208 ARG A O 1
ATOM 1624 N N . ALA A 1 209 ? 3.751 10.181 -12.324 1.00 94.62 209 ALA A N 1
ATOM 1625 C CA . ALA A 1 209 ? 2.519 9.409 -12.153 1.00 94.62 209 ALA A CA 1
ATOM 1626 C C . ALA A 1 209 ? 2.292 8.954 -10.695 1.00 94.62 209 ALA A C 1
ATOM 1628 O O . ALA A 1 209 ? 1.157 8.851 -10.242 1.00 94.62 209 ALA A O 1
ATOM 1629 N N . MET A 1 210 ? 3.365 8.701 -9.937 1.00 93.88 210 MET A N 1
ATOM 1630 C CA . MET A 1 210 ? 3.301 8.425 -8.496 1.00 93.88 210 MET A CA 1
ATOM 1631 C C . MET A 1 210 ? 2.795 9.618 -7.677 1.00 93.88 210 MET A C 1
ATOM 1633 O O . MET A 1 210 ? 2.259 9.405 -6.593 1.00 93.88 210 MET A O 1
ATOM 1637 N N . GLN A 1 211 ? 2.965 10.852 -8.161 1.00 90.50 211 GLN A N 1
ATOM 1638 C CA . GLN A 1 211 ? 2.487 12.055 -7.471 1.00 90.50 211 GLN A CA 1
ATOM 1639 C C . GLN A 1 211 ? 0.962 12.194 -7.516 1.00 90.50 211 GLN A C 1
ATOM 1641 O O . GLN A 1 211 ? 0.392 12.817 -6.629 1.00 90.50 211 GLN A O 1
ATOM 1646 N N . ASP A 1 212 ? 0.305 11.529 -8.468 1.00 89.25 212 ASP A N 1
ATOM 1647 C CA . ASP A 1 212 ? -1.157 11.451 -8.563 1.00 89.25 212 ASP A CA 1
ATOM 1648 C C . ASP A 1 212 ? -1.741 10.242 -7.800 1.00 89.25 212 ASP A C 1
ATOM 1650 O O . ASP A 1 212 ? -2.942 9.961 -7.871 1.00 89.25 212 ASP A O 1
ATOM 1654 N N . ALA A 1 213 ? -0.904 9.475 -7.091 1.00 88.12 213 ALA A N 1
ATOM 1655 C CA . ALA A 1 213 ? -1.344 8.291 -6.367 1.00 88.12 213 ALA A CA 1
ATOM 1656 C C . ALA A 1 213 ? -2.189 8.656 -5.126 1.00 88.12 213 ALA A C 1
ATOM 1658 O O . ALA A 1 213 ? -1.929 9.654 -4.458 1.00 88.12 213 ALA A O 1
ATOM 1659 N N . PRO A 1 214 ? -3.162 7.810 -4.736 1.00 85.69 214 PRO A N 1
ATOM 1660 C CA . PRO A 1 214 ? -4.077 8.113 -3.633 1.00 85.69 214 PRO A CA 1
ATOM 1661 C C . PRO A 1 214 ? -3.423 8.124 -2.241 1.00 85.69 214 PRO A C 1
ATOM 1663 O O . PRO A 1 214 ? -4.036 8.625 -1.299 1.00 85.69 214 PRO A O 1
ATOM 1666 N N . LEU A 1 215 ? -2.223 7.554 -2.086 1.00 88.25 215 LEU A N 1
ATOM 1667 C CA . LEU A 1 215 ? -1.482 7.530 -0.822 1.00 88.25 215 LEU A CA 1
ATOM 1668 C C . LEU A 1 215 ? -0.376 8.588 -0.834 1.00 88.25 215 LEU A C 1
ATOM 1670 O O . LEU A 1 215 ? 0.470 8.599 -1.733 1.00 88.25 215 LEU A O 1
ATOM 1674 N N . LEU A 1 216 ? -0.321 9.416 0.210 1.00 88.56 216 LEU A N 1
ATOM 1675 C CA . LEU A 1 216 ? 0.613 10.542 0.305 1.00 88.56 216 LEU A CA 1
ATOM 1676 C C . LEU A 1 216 ? 2.072 10.084 0.340 1.00 88.56 216 LEU A C 1
ATOM 1678 O O . LEU A 1 216 ? 2.958 10.774 -0.157 1.00 88.56 216 LEU A O 1
ATOM 1682 N N . ILE A 1 217 ? 2.350 8.905 0.898 1.00 86.88 217 ILE A N 1
ATOM 1683 C CA . ILE A 1 217 ? 3.705 8.339 0.895 1.00 86.88 217 ILE A CA 1
ATOM 1684 C C . ILE A 1 217 ? 4.209 8.045 -0.523 1.00 86.88 217 ILE A C 1
ATOM 1686 O O . ILE A 1 217 ? 5.382 8.283 -0.814 1.00 86.88 217 ILE A O 1
ATOM 1690 N N . THR A 1 218 ? 3.336 7.576 -1.417 1.00 90.38 218 THR A N 1
ATOM 1691 C CA . THR A 1 218 ? 3.679 7.317 -2.819 1.00 90.38 218 THR A CA 1
ATOM 1692 C C . THR A 1 218 ? 3.954 8.630 -3.546 1.00 90.38 218 THR A C 1
ATOM 1694 O O . THR A 1 218 ? 4.964 8.725 -4.247 1.00 90.38 218 THR A O 1
ATOM 1697 N N . GLU A 1 219 ? 3.155 9.666 -3.279 1.00 90.00 219 GLU A N 1
ATOM 1698 C CA . GLU A 1 219 ? 3.380 11.020 -3.797 1.00 90.00 219 GLU A CA 1
ATOM 1699 C C . GLU A 1 219 ? 4.724 11.606 -3.324 1.00 90.00 219 GLU A C 1
ATOM 1701 O O . GLU A 1 219 ? 5.511 12.129 -4.123 1.00 90.00 219 GLU A O 1
ATOM 1706 N N . LEU A 1 220 ? 5.041 11.458 -2.033 1.00 88.25 220 LEU A N 1
ATOM 1707 C CA . LEU A 1 220 ? 6.319 11.889 -1.463 1.00 88.25 220 LEU A CA 1
ATOM 1708 C C . LEU A 1 220 ? 7.507 11.163 -2.104 1.00 88.25 220 LEU A C 1
ATOM 1710 O O . LEU A 1 220 ? 8.515 11.799 -2.416 1.00 88.25 220 LEU A O 1
ATOM 1714 N N . VAL A 1 221 ? 7.403 9.849 -2.331 1.00 90.81 221 VAL A N 1
ATOM 1715 C CA . VAL A 1 221 ? 8.470 9.093 -3.002 1.00 90.81 221 VAL A CA 1
ATOM 1716 C C . VAL A 1 221 ? 8.613 9.505 -4.467 1.00 90.81 221 VAL A C 1
ATOM 1718 O O . VAL A 1 221 ? 9.742 9.672 -4.924 1.00 90.81 221 VAL A O 1
ATOM 1721 N N . GLY A 1 222 ? 7.511 9.707 -5.193 1.00 92.31 222 GLY A N 1
ATOM 1722 C CA . GLY A 1 222 ? 7.548 10.205 -6.571 1.00 92.31 222 GLY A CA 1
ATOM 1723 C C . GLY A 1 222 ? 8.277 11.548 -6.662 1.00 92.31 222 GLY A C 1
ATOM 1724 O O . GLY A 1 222 ? 9.202 11.713 -7.457 1.00 92.31 222 GLY A O 1
ATOM 1725 N N . SER A 1 223 ? 7.958 12.463 -5.746 1.00 89.88 223 SER A N 1
ATOM 1726 C CA . SER A 1 223 ? 8.635 13.759 -5.619 1.00 89.88 223 SER A CA 1
ATOM 1727 C C . SER A 1 223 ? 10.133 13.625 -5.289 1.00 89.88 223 SER A C 1
ATOM 1729 O O . SER A 1 223 ? 10.966 14.395 -5.771 1.00 89.88 223 SER A O 1
ATOM 1731 N N . ASP A 1 224 ? 10.516 12.668 -4.436 1.00 90.88 224 ASP A N 1
ATOM 1732 C CA . ASP A 1 224 ? 11.924 12.386 -4.113 1.00 90.88 224 ASP A CA 1
ATOM 1733 C C . ASP A 1 224 ? 12.702 11.855 -5.321 1.00 90.88 224 ASP A C 1
ATOM 1735 O O . ASP A 1 224 ? 13.859 12.231 -5.531 1.00 90.88 224 ASP A O 1
ATOM 1739 N N . ILE A 1 225 ? 12.080 10.982 -6.113 1.00 93.06 225 ILE A N 1
ATOM 1740 C CA . ILE A 1 225 ? 12.677 10.421 -7.325 1.00 93.06 225 ILE A CA 1
ATOM 1741 C C . ILE A 1 225 ? 12.874 11.513 -8.376 1.00 93.06 225 ILE A C 1
ATOM 1743 O O . ILE A 1 225 ? 13.975 11.639 -8.911 1.00 93.06 225 ILE A O 1
ATOM 1747 N N . GLU A 1 226 ? 11.857 12.340 -8.632 1.00 92.12 226 GLU A N 1
ATOM 1748 C CA . GLU A 1 226 ? 11.967 13.459 -9.574 1.00 92.12 226 GLU A CA 1
ATOM 1749 C C . GLU A 1 226 ? 13.118 14.394 -9.189 1.00 92.12 226 GLU A C 1
ATOM 1751 O O . GLU A 1 226 ? 13.971 14.701 -10.023 1.00 92.12 226 GLU A O 1
ATOM 1756 N N . ARG A 1 227 ? 13.220 14.753 -7.904 1.00 89.81 227 ARG A N 1
ATOM 1757 C CA . ARG A 1 227 ? 14.339 15.545 -7.378 1.00 89.81 227 ARG A CA 1
ATOM 1758 C C . ARG A 1 227 ? 15.689 14.857 -7.573 1.00 89.81 227 ARG A C 1
ATOM 1760 O O . ARG A 1 227 ? 16.661 15.520 -7.918 1.00 89.81 227 ARG A O 1
ATOM 1767 N N . THR A 1 228 ? 15.764 13.550 -7.329 1.00 92.06 228 THR A N 1
ATOM 1768 C CA . THR A 1 228 ? 17.001 12.769 -7.493 1.00 92.06 228 THR A CA 1
ATOM 1769 C C . THR A 1 228 ? 17.485 12.812 -8.940 1.00 92.06 228 THR A C 1
ATOM 1771 O O . THR A 1 228 ? 18.679 12.944 -9.193 1.00 92.06 228 THR A O 1
ATOM 1774 N N . ILE A 1 229 ? 16.555 12.754 -9.893 1.00 91.31 229 ILE A N 1
ATOM 1775 C CA . ILE A 1 229 ? 16.864 12.807 -11.318 1.00 91.31 229 ILE A CA 1
ATOM 1776 C C . ILE A 1 229 ? 17.216 14.241 -11.732 1.00 91.31 229 ILE A C 1
ATOM 1778 O O . ILE A 1 229 ? 18.283 14.463 -12.298 1.00 91.31 229 ILE A O 1
ATOM 1782 N N . LEU A 1 230 ? 16.362 15.225 -11.459 1.00 89.75 230 LEU A N 1
ATOM 1783 C CA . LEU A 1 230 ? 16.491 16.584 -11.999 1.00 89.75 230 LEU A CA 1
ATOM 1784 C C . LEU A 1 230 ? 17.399 17.515 -11.173 1.00 89.75 230 LEU A C 1
ATOM 1786 O O . LEU A 1 230 ? 17.744 18.596 -11.642 1.00 89.75 230 LEU A O 1
ATOM 1790 N N . GLY A 1 231 ? 17.772 17.140 -9.946 1.00 82.44 231 GLY A N 1
ATOM 1791 C CA . GLY A 1 231 ? 18.532 17.974 -9.001 1.00 82.44 231 GLY A CA 1
ATOM 1792 C C . GLY A 1 231 ? 17.698 19.051 -8.290 1.00 82.44 231 GLY A C 1
ATOM 1793 O O . GLY A 1 231 ? 18.090 19.549 -7.236 1.00 82.44 231 GLY A O 1
ATOM 1794 N N . GLN A 1 232 ? 16.518 19.360 -8.822 1.00 71.25 232 GLN A N 1
ATOM 1795 C CA . GLN A 1 232 ? 15.509 20.260 -8.270 1.00 71.25 232 GLN A CA 1
ATOM 1796 C C . GLN A 1 232 ? 14.120 19.680 -8.548 1.00 71.25 232 GLN A C 1
ATOM 1798 O O . GLN A 1 232 ? 13.950 18.909 -9.488 1.00 71.25 232 GLN A O 1
ATOM 1803 N N . SER A 1 233 ? 13.132 20.024 -7.729 1.00 65.62 233 SER A N 1
ATOM 1804 C CA . SER A 1 233 ? 11.765 19.528 -7.882 1.00 65.62 233 SER A CA 1
ATOM 1805 C C . SER A 1 233 ? 10.788 20.677 -7.695 1.00 65.62 233 SER A C 1
ATOM 1807 O O . SER A 1 233 ? 10.770 21.304 -6.637 1.00 65.62 233 SER A O 1
ATOM 1809 N N . GLU A 1 234 ? 9.926 20.911 -8.683 1.00 65.25 234 GLU A N 1
ATOM 1810 C CA . GLU A 1 234 ? 8.812 21.866 -8.569 1.00 65.25 234 GLU A CA 1
ATOM 1811 C C . GLU A 1 234 ? 7.826 21.457 -7.451 1.00 65.25 234 GLU A C 1
ATOM 1813 O O . GLU A 1 234 ? 7.130 22.298 -6.887 1.00 65.25 234 GLU A O 1
ATOM 1818 N N . ALA A 1 235 ? 7.844 20.185 -7.030 1.00 67.94 235 ALA A N 1
ATOM 1819 C CA . ALA A 1 235 ? 7.031 19.657 -5.934 1.00 67.94 235 ALA A CA 1
ATOM 1820 C C . ALA A 1 235 ? 7.527 20.007 -4.508 1.00 67.94 235 ALA A C 1
ATOM 1822 O O . ALA A 1 235 ? 6.982 19.489 -3.532 1.00 67.94 235 ALA A O 1
ATOM 1823 N N . ASP A 1 236 ? 8.540 20.865 -4.323 1.00 70.88 236 ASP A N 1
ATOM 1824 C CA . ASP A 1 236 ? 9.043 21.203 -2.976 1.00 70.88 236 ASP A CA 1
ATOM 1825 C C . ASP A 1 236 ? 7.977 21.920 -2.114 1.00 70.88 236 ASP A C 1
ATOM 1827 O O . ASP A 1 236 ? 7.808 21.593 -0.934 1.00 70.88 236 ASP A O 1
ATOM 1831 N N . THR A 1 237 ? 7.170 22.814 -2.701 1.00 77.88 237 THR A N 1
ATOM 1832 C CA . THR A 1 237 ? 6.029 23.443 -2.005 1.00 77.88 237 THR A CA 1
ATOM 1833 C C . THR A 1 237 ? 4.951 22.420 -1.644 1.00 77.88 237 THR A C 1
ATOM 1835 O O . THR A 1 237 ? 4.443 22.422 -0.521 1.00 77.88 237 THR A O 1
ATOM 1838 N N . ARG A 1 238 ? 4.628 21.501 -2.564 1.00 82.25 238 ARG A N 1
ATOM 1839 C CA . ARG A 1 238 ? 3.638 20.441 -2.332 1.00 82.25 238 ARG A CA 1
ATOM 1840 C C . ARG A 1 238 ? 4.086 19.490 -1.222 1.00 82.25 238 ARG A C 1
ATOM 1842 O O . ARG A 1 238 ? 3.320 19.200 -0.310 1.00 82.25 238 ARG A O 1
ATOM 1849 N N . ARG A 1 239 ? 5.360 19.105 -1.210 1.00 77.12 239 ARG A N 1
ATOM 1850 C CA . ARG A 1 239 ? 5.975 18.294 -0.151 1.00 77.12 239 ARG A CA 1
ATOM 1851 C C . ARG A 1 239 ? 5.861 18.947 1.226 1.00 77.12 239 ARG A C 1
ATOM 1853 O O . ARG A 1 239 ? 5.588 18.262 2.212 1.00 77.12 239 ARG A O 1
ATOM 1860 N N . GLN A 1 240 ? 6.066 20.262 1.310 1.00 81.00 240 GLN A N 1
ATOM 1861 C CA . GLN A 1 240 ? 5.876 21.000 2.558 1.00 81.00 240 GLN A CA 1
ATOM 1862 C C . GLN A 1 240 ? 4.411 20.965 3.013 1.00 81.00 240 GLN A C 1
ATOM 1864 O O . GLN A 1 240 ? 4.158 20.709 4.189 1.00 81.00 240 GLN A O 1
ATOM 1869 N N . ALA A 1 241 ? 3.460 21.135 2.091 1.00 82.69 241 ALA A N 1
ATOM 1870 C CA . ALA A 1 241 ? 2.033 21.031 2.394 1.00 82.69 241 ALA A CA 1
ATOM 1871 C C . ALA A 1 241 ? 1.640 19.626 2.893 1.00 82.69 241 ALA A C 1
ATOM 1873 O O . ALA A 1 241 ? 0.929 19.511 3.888 1.00 82.69 241 ALA A O 1
ATOM 1874 N N . ILE A 1 242 ? 2.161 18.555 2.281 1.00 79.12 242 ILE A N 1
ATOM 1875 C CA . ILE A 1 242 ? 1.927 17.172 2.738 1.00 79.12 242 ILE A CA 1
ATOM 1876 C C . ILE A 1 242 ? 2.475 16.963 4.150 1.00 79.12 242 ILE A C 1
ATOM 1878 O O . ILE A 1 242 ? 1.788 16.420 5.011 1.00 79.12 242 ILE A O 1
ATOM 1882 N N . ARG A 1 243 ? 3.697 17.433 4.432 1.00 78.00 243 ARG A N 1
ATOM 1883 C CA . ARG A 1 243 ? 4.281 17.340 5.780 1.00 78.00 243 ARG A CA 1
ATOM 1884 C C . ARG A 1 243 ? 3.443 18.082 6.820 1.00 78.00 243 ARG A C 1
ATOM 1886 O O . ARG A 1 243 ? 3.288 17.586 7.931 1.00 78.00 243 ARG A O 1
ATOM 1893 N N . GLN A 1 244 ? 2.892 19.241 6.463 1.00 82.06 244 GLN A N 1
ATOM 1894 C CA . GLN A 1 244 ? 1.982 19.991 7.330 1.00 82.06 244 GLN A CA 1
ATOM 1895 C C . GLN A 1 244 ? 0.662 19.246 7.562 1.00 82.06 244 GLN A C 1
ATOM 1897 O O . GLN A 1 244 ? 0.187 19.214 8.694 1.00 82.06 244 GLN A O 1
ATOM 1902 N N . LEU A 1 245 ? 0.097 18.611 6.530 1.00 79.00 245 LEU A N 1
ATOM 1903 C CA . LEU A 1 245 ? -1.099 17.770 6.655 1.00 79.00 245 LEU A CA 1
ATOM 1904 C C . LEU A 1 245 ? -0.857 16.573 7.586 1.00 79.00 245 LEU A C 1
ATOM 1906 O O . LEU A 1 245 ? -1.668 16.324 8.476 1.00 79.00 245 LEU A O 1
ATOM 1910 N N . ILE A 1 246 ? 0.278 15.882 7.437 1.00 74.44 246 ILE A N 1
ATOM 1911 C CA . ILE A 1 246 ? 0.666 14.764 8.312 1.00 74.44 246 ILE A CA 1
ATOM 1912 C C . ILE A 1 246 ? 0.845 15.248 9.758 1.00 74.44 246 ILE A C 1
ATOM 1914 O O . ILE A 1 246 ? 0.318 14.633 10.677 1.00 74.44 246 ILE A O 1
ATOM 1918 N N . ALA A 1 247 ? 1.517 16.381 9.976 1.00 74.81 247 ALA A N 1
ATOM 1919 C CA . ALA A 1 247 ? 1.680 16.942 11.318 1.00 74.81 247 ALA A CA 1
ATOM 1920 C C . ALA A 1 247 ? 0.338 17.360 11.952 1.00 74.81 247 ALA A C 1
ATOM 1922 O O . ALA A 1 247 ? 0.142 17.212 13.157 1.00 74.81 247 ALA A O 1
ATOM 1923 N N . ALA A 1 248 ? -0.611 17.861 11.155 1.00 72.56 248 ALA A N 1
ATOM 1924 C CA . ALA A 1 248 ? -1.949 18.204 11.633 1.00 72.56 248 ALA A CA 1
ATOM 1925 C C . ALA A 1 248 ? -2.756 16.961 12.052 1.00 72.56 248 ALA A C 1
ATOM 1927 O O . ALA A 1 248 ? -3.541 17.034 13.000 1.00 72.56 248 ALA A O 1
ATOM 1928 N N . MET A 1 249 ? -2.536 15.818 11.392 1.00 75.19 249 MET A N 1
ATOM 1929 C CA . MET A 1 249 ? -3.165 14.542 11.743 1.00 75.19 249 MET A CA 1
ATOM 1930 C C . MET A 1 249 ? -2.852 14.134 13.187 1.00 75.19 249 MET A C 1
ATOM 1932 O O . MET A 1 249 ? -3.749 13.678 13.895 1.00 75.19 249 MET A O 1
ATOM 1936 N N . ASP A 1 250 ? -1.619 14.347 13.654 1.00 71.75 250 ASP A N 1
ATOM 1937 C CA . ASP A 1 250 ? -1.196 13.919 14.992 1.00 71.75 250 ASP A CA 1
ATOM 1938 C C . ASP A 1 250 ? -2.041 14.539 16.111 1.00 71.75 250 ASP A C 1
ATOM 1940 O O . ASP A 1 250 ? -2.332 13.864 17.099 1.00 71.75 250 ASP A O 1
ATOM 1944 N N . ALA A 1 251 ? -2.483 15.788 15.949 1.00 72.94 251 ALA A N 1
ATOM 1945 C CA . ALA A 1 251 ? -3.365 16.449 16.911 1.00 72.94 251 ALA A CA 1
ATOM 1946 C C . ALA A 1 251 ? -4.808 15.911 16.855 1.00 72.94 251 ALA A C 1
ATOM 1948 O O . ALA A 1 251 ? -5.492 15.841 17.876 1.00 72.94 251 ALA A O 1
ATOM 1949 N N . ILE A 1 252 ? -5.268 15.521 15.664 1.00 81.81 252 ILE A N 1
ATOM 1950 C CA . ILE A 1 252 ? -6.651 15.101 15.403 1.00 81.81 252 ILE A CA 1
ATOM 1951 C C . ILE A 1 252 ? -6.884 13.655 15.846 1.00 81.81 252 ILE A C 1
ATOM 1953 O O . ILE A 1 252 ? -7.906 13.363 16.466 1.00 81.81 252 ILE A O 1
ATOM 1957 N N . VAL A 1 253 ? -5.929 12.756 15.588 1.00 79.00 253 VAL A N 1
ATOM 1958 C CA . VAL A 1 253 ? -6.029 11.325 15.939 1.00 79.00 253 VAL A CA 1
ATOM 1959 C C . VAL A 1 253 ? -6.224 11.128 17.440 1.00 79.00 253 VAL A C 1
ATOM 1961 O O . VAL A 1 253 ? -6.942 10.228 17.866 1.00 79.00 253 VAL A O 1
ATOM 1964 N N . ASP A 1 254 ? -5.632 11.994 18.264 1.00 78.75 254 ASP A N 1
ATOM 1965 C CA . ASP A 1 254 ? -5.801 11.927 19.715 1.00 78.75 254 ASP A CA 1
ATOM 1966 C C . ASP A 1 254 ? -7.216 12.251 20.182 1.00 78.75 254 ASP A C 1
ATOM 1968 O O . ASP A 1 254 ? -7.616 11.823 21.267 1.00 78.75 254 ASP A O 1
ATOM 1972 N N . GLN A 1 255 ? -7.958 13.018 19.393 1.00 86.94 255 GLN A N 1
ATOM 1973 C CA . GLN A 1 255 ? -9.295 13.494 19.721 1.00 86.94 255 GLN A CA 1
ATOM 1974 C C . GLN A 1 255 ? -10.370 12.640 19.053 1.00 86.94 255 GLN A C 1
ATOM 1976 O O . GLN A 1 255 ? -11.482 12.580 19.576 1.00 86.94 255 GLN A O 1
ATOM 1981 N N . ALA A 1 256 ? -10.038 11.974 17.945 1.00 90.88 256 ALA A N 1
ATOM 1982 C CA . ALA A 1 256 ? -10.929 11.106 17.195 1.00 90.88 256 ALA A CA 1
ATOM 1983 C C . ALA A 1 256 ? -11.426 9.902 18.020 1.00 90.88 256 ALA A C 1
ATOM 1985 O O . ALA A 1 256 ? -10.736 9.359 18.887 1.00 90.88 256 ALA A O 1
ATOM 1986 N N . THR A 1 257 ? -12.658 9.497 17.737 1.00 93.88 257 THR A N 1
ATOM 1987 C CA . THR A 1 257 ? -13.291 8.269 18.232 1.00 93.88 257 THR A CA 1
ATOM 1988 C C . THR A 1 257 ? -12.905 7.066 17.368 1.00 93.88 257 THR A C 1
ATOM 1990 O O . THR A 1 257 ? -12.388 7.227 16.262 1.00 93.88 257 THR A O 1
ATOM 1993 N N . GLU A 1 258 ? -13.180 5.849 17.850 1.00 94.31 258 GLU A N 1
ATOM 1994 C CA . GLU A 1 258 ? -12.932 4.621 17.080 1.00 94.31 258 GLU A CA 1
ATOM 1995 C C . GLU A 1 258 ? -13.660 4.642 15.729 1.00 94.31 258 GLU A C 1
ATOM 1997 O O . GLU A 1 258 ? -13.040 4.392 14.696 1.00 94.31 258 GLU A O 1
ATOM 2002 N N . THR A 1 259 ? -14.943 5.018 15.721 1.00 95.81 259 THR A N 1
ATOM 2003 C CA . THR A 1 259 ? -15.755 5.113 14.500 1.00 95.81 259 THR A CA 1
ATOM 2004 C C . THR A 1 259 ? -15.186 6.130 13.512 1.00 95.81 259 THR A C 1
ATOM 2006 O O . THR A 1 259 ? -14.997 5.796 12.349 1.00 95.81 259 THR A O 1
ATOM 2009 N N . GLU A 1 260 ? -14.829 7.336 13.972 1.00 95.56 260 GLU A N 1
ATOM 2010 C CA . GLU A 1 260 ? -14.233 8.373 13.110 1.00 95.56 260 GLU A CA 1
ATOM 2011 C C . GLU A 1 260 ? -12.920 7.893 12.468 1.00 95.56 260 GLU A C 1
ATOM 2013 O O . GLU A 1 260 ? -12.645 8.189 11.305 1.00 95.56 260 GLU A O 1
ATOM 2018 N N . MET A 1 261 ? -12.116 7.116 13.197 1.00 94.38 261 MET A N 1
ATOM 2019 C CA . MET A 1 261 ? -10.884 6.551 12.651 1.00 94.38 261 MET A CA 1
ATOM 2020 C C . MET A 1 261 ? -11.127 5.375 11.696 1.00 94.38 261 MET A C 1
ATOM 2022 O O . MET A 1 261 ? -10.402 5.225 10.712 1.00 94.38 261 MET A O 1
ATOM 2026 N N . ILE A 1 262 ? -12.131 4.535 11.959 1.00 95.69 262 ILE A N 1
ATOM 2027 C CA . ILE A 1 262 ? -12.568 3.487 11.025 1.00 95.69 262 ILE A CA 1
ATOM 2028 C C . ILE A 1 262 ? -13.009 4.124 9.701 1.00 95.69 262 ILE A C 1
ATOM 2030 O O . ILE A 1 262 ? -12.575 3.677 8.634 1.00 95.69 262 ILE A O 1
ATOM 2034 N N . ASP A 1 263 ? -13.809 5.187 9.776 1.00 96.12 263 ASP A N 1
ATOM 2035 C CA . ASP A 1 263 ? -14.283 5.939 8.615 1.00 96.12 263 ASP A CA 1
ATOM 2036 C C . ASP A 1 263 ? -13.128 6.598 7.865 1.00 96.12 263 ASP A C 1
ATOM 2038 O O . ASP A 1 263 ? -13.076 6.501 6.642 1.00 96.12 263 ASP A O 1
ATOM 2042 N N . TYR A 1 264 ? -12.146 7.162 8.576 1.00 94.44 264 TYR A N 1
ATOM 2043 C CA . TYR A 1 264 ? -10.917 7.673 7.967 1.00 94.44 264 TYR A CA 1
ATOM 2044 C C . TYR A 1 264 ? -10.234 6.621 7.082 1.00 94.44 264 TYR A C 1
ATOM 2046 O O . TYR A 1 264 ? -9.990 6.876 5.906 1.00 94.44 264 TYR A O 1
ATOM 2054 N N . PHE A 1 265 ? -9.968 5.418 7.598 1.00 94.06 265 PHE A N 1
ATOM 2055 C CA . PHE A 1 265 ? -9.319 4.361 6.813 1.00 94.06 265 PHE A CA 1
ATOM 2056 C C . PHE A 1 265 ? -10.154 3.919 5.602 1.00 94.06 265 PHE A C 1
ATOM 2058 O O . PHE A 1 265 ? -9.604 3.661 4.528 1.00 94.06 265 PHE A O 1
ATOM 2065 N N . ASN A 1 266 ? -11.479 3.844 5.751 1.00 95.38 266 ASN A N 1
ATOM 2066 C CA . ASN A 1 266 ? -12.376 3.534 4.636 1.00 95.38 266 ASN A CA 1
ATOM 2067 C C . ASN A 1 266 ? -12.340 4.643 3.566 1.00 95.38 266 ASN A C 1
ATOM 2069 O O . ASN A 1 266 ? -12.305 4.350 2.365 1.00 95.38 266 ASN A O 1
ATOM 2073 N N . ASP A 1 267 ? -12.294 5.904 3.997 1.00 95.81 267 ASP A N 1
ATOM 2074 C CA . ASP A 1 267 ? -12.188 7.072 3.129 1.00 95.81 267 ASP A CA 1
ATOM 2075 C C . ASP A 1 267 ? -10.841 7.116 2.401 1.00 95.81 267 ASP A C 1
ATOM 2077 O O . ASP A 1 267 ? -10.830 7.434 1.213 1.00 95.81 267 ASP A O 1
ATOM 2081 N N . VAL A 1 268 ? -9.726 6.719 3.031 1.00 93.06 268 VAL A N 1
ATOM 2082 C CA . VAL A 1 268 ? -8.415 6.632 2.354 1.00 93.06 268 VAL A CA 1
ATOM 2083 C C . VAL A 1 268 ? -8.501 5.700 1.141 1.00 93.06 268 VAL A C 1
ATOM 2085 O O . VAL A 1 268 ? -8.053 6.052 0.051 1.00 93.06 268 VAL A O 1
ATOM 2088 N N . LEU A 1 269 ? -9.133 4.531 1.293 1.00 91.75 269 LEU A N 1
ATOM 2089 C CA . LEU A 1 269 ? -9.282 3.558 0.203 1.00 91.75 269 LEU A CA 1
ATOM 2090 C C . LEU A 1 269 ? -10.275 3.983 -0.887 1.00 91.75 269 LEU A C 1
ATOM 2092 O O . LEU A 1 269 ? -10.304 3.355 -1.948 1.00 91.75 269 LEU A O 1
ATOM 2096 N N . THR A 1 270 ? -11.127 4.970 -0.609 1.00 93.44 270 THR A N 1
ATOM 2097 C CA . THR A 1 270 ? -12.234 5.372 -1.491 1.00 93.44 270 THR A CA 1
ATOM 2098 C C . THR A 1 270 ? -11.954 6.696 -2.198 1.00 93.44 270 THR A C 1
ATOM 2100 O O . THR A 1 270 ? -12.267 6.841 -3.376 1.00 93.44 270 THR A O 1
ATOM 2103 N N . PHE A 1 271 ? -11.351 7.653 -1.495 1.00 93.75 271 PHE A N 1
ATOM 2104 C CA . PHE A 1 271 ? -11.180 9.039 -1.936 1.00 93.75 271 PHE A CA 1
ATOM 2105 C C . PHE A 1 271 ? -9.723 9.523 -1.895 1.00 93.75 271 PHE A C 1
ATOM 2107 O O . PHE A 1 271 ? -9.460 10.672 -2.255 1.00 93.75 271 PHE A O 1
ATOM 2114 N N . GLY A 1 272 ? -8.789 8.679 -1.447 1.00 91.56 272 GLY A N 1
ATOM 2115 C CA . GLY A 1 272 ? -7.396 9.052 -1.219 1.00 91.56 272 GLY A CA 1
ATOM 2116 C C . GLY A 1 272 ? -7.157 9.684 0.153 1.00 91.56 272 GLY A C 1
ATOM 2117 O O . GLY A 1 272 ? -8.066 10.192 0.817 1.00 91.56 272 GLY A O 1
ATOM 2118 N N . GLU A 1 273 ? -5.902 9.638 0.585 1.00 90.75 273 GLU A N 1
ATOM 2119 C CA . GLU A 1 273 ? -5.484 9.961 1.948 1.00 90.75 273 GLU A CA 1
ATOM 2120 C C . GLU A 1 273 ? -5.653 11.445 2.290 1.00 90.75 273 GLU A C 1
ATOM 2122 O O . GLU A 1 273 ? -6.166 11.767 3.360 1.00 90.75 273 GLU A O 1
ATOM 2127 N N . GLU A 1 274 ? -5.334 12.366 1.374 1.00 91.06 274 GLU A N 1
ATOM 2128 C CA . GLU A 1 274 ? -5.550 13.798 1.622 1.00 91.06 274 GLU A CA 1
ATOM 2129 C C . GLU A 1 274 ? -7.030 14.123 1.876 1.00 91.06 274 GLU A C 1
ATOM 2131 O O . GLU A 1 274 ? -7.366 14.839 2.824 1.00 91.06 274 GLU A O 1
ATOM 2136 N N . THR A 1 275 ? -7.928 13.587 1.045 1.00 93.06 275 THR A N 1
ATOM 2137 C CA . THR A 1 275 ? -9.373 13.805 1.193 1.00 93.06 275 THR A CA 1
ATOM 2138 C C . THR A 1 275 ? -9.872 13.228 2.514 1.00 93.06 275 THR A C 1
ATOM 2140 O O . THR A 1 275 ? -10.620 13.897 3.233 1.00 93.06 275 THR A O 1
ATOM 2143 N N . ALA A 1 276 ? -9.429 12.017 2.857 1.00 92.88 276 ALA A N 1
ATOM 2144 C CA . ALA A 1 276 ? -9.774 11.355 4.108 1.00 92.88 276 ALA A CA 1
ATOM 2145 C C . ALA A 1 276 ? -9.319 12.167 5.332 1.00 92.88 276 ALA A C 1
ATOM 2147 O O . ALA A 1 276 ? -10.104 12.385 6.255 1.00 92.88 276 ALA A O 1
ATOM 2148 N N . LEU A 1 277 ? -8.091 12.699 5.314 1.00 90.88 277 LEU A N 1
ATOM 2149 C CA . LEU A 1 277 ? -7.558 13.547 6.385 1.00 90.88 277 LEU A CA 1
ATOM 2150 C C . LEU A 1 277 ? -8.394 14.813 6.584 1.00 90.88 277 LEU A C 1
ATOM 2152 O O . LEU A 1 277 ? -8.774 15.142 7.708 1.00 90.88 277 LEU A O 1
ATOM 2156 N N . ARG A 1 278 ? -8.725 15.515 5.495 1.00 91.62 278 ARG A N 1
ATOM 2157 C CA . ARG A 1 278 ? -9.533 16.746 5.554 1.00 91.62 278 ARG A CA 1
ATOM 2158 C C . ARG A 1 278 ? -10.936 16.483 6.103 1.00 91.62 278 ARG A C 1
ATOM 2160 O O . ARG A 1 278 ? -11.470 17.296 6.866 1.00 91.62 278 ARG A O 1
ATOM 2167 N N . ARG A 1 279 ? -11.537 15.347 5.742 1.00 93.94 279 ARG A N 1
ATOM 2168 C CA . ARG A 1 279 ? -12.843 14.923 6.265 1.00 93.94 279 ARG A CA 1
ATOM 2169 C C . ARG A 1 279 ? -12.782 14.563 7.741 1.00 93.94 279 ARG A C 1
ATOM 2171 O O . ARG A 1 279 ? -13.633 15.038 8.495 1.00 93.94 279 ARG A O 1
ATOM 2178 N N . LEU A 1 280 ? -11.771 13.804 8.161 1.00 93.19 280 LEU A N 1
ATOM 2179 C CA . LEU A 1 280 ? -11.546 13.485 9.569 1.00 93.19 280 LEU A CA 1
ATOM 2180 C C . LEU A 1 280 ? -11.387 14.771 10.389 1.00 93.19 280 LEU A C 1
ATOM 2182 O O . LEU A 1 280 ? -12.093 14.959 11.377 1.00 93.19 280 LEU A O 1
ATOM 2186 N N . GLN A 1 281 ? -10.542 15.699 9.930 1.00 91.50 281 GLN A N 1
ATOM 2187 C CA . GLN A 1 281 ? -10.334 16.997 10.574 1.00 91.50 281 GLN A CA 1
ATOM 2188 C C . GLN A 1 281 ? -11.645 17.763 10.760 1.00 91.50 281 GLN A C 1
ATOM 2190 O O . GLN A 1 281 ? -11.963 18.196 11.865 1.00 91.50 281 GLN A O 1
ATOM 2195 N N . THR A 1 282 ? -12.419 17.899 9.682 1.00 92.69 282 THR A N 1
ATOM 2196 C CA . THR A 1 282 ? -13.702 18.613 9.700 1.00 92.69 282 THR A CA 1
ATOM 2197 C C . THR A 1 282 ? -14.688 17.960 10.668 1.00 92.69 282 THR A C 1
ATOM 2199 O O . THR A 1 282 ? -15.390 18.653 11.404 1.00 92.69 282 THR A O 1
ATOM 2202 N N . THR A 1 283 ? -14.741 16.628 10.676 1.00 94.19 283 THR A N 1
ATOM 2203 C CA . THR A 1 283 ? -15.662 15.849 11.513 1.00 94.19 283 THR A CA 1
ATOM 2204 C C . THR A 1 283 ? -15.326 16.009 12.992 1.00 94.19 283 THR A C 1
ATOM 2206 O O . THR A 1 283 ? -16.189 16.410 13.774 1.00 94.19 283 THR A O 1
ATOM 2209 N N . VAL A 1 284 ? -14.057 15.811 13.361 1.00 92.75 284 VAL A N 1
ATOM 2210 C CA . VAL A 1 284 ? -13.586 15.952 14.745 1.00 92.75 284 VAL A CA 1
ATOM 2211 C C . VAL A 1 284 ? -13.778 17.385 15.245 1.00 92.75 284 VAL A C 1
ATOM 2213 O O . VAL A 1 284 ? -14.305 17.587 16.335 1.00 92.75 284 VAL A O 1
ATOM 2216 N N . GLN A 1 285 ? -13.433 18.396 14.440 1.00 91.50 285 GLN A N 1
ATOM 2217 C CA . GLN A 1 285 ? -13.609 19.803 14.819 1.00 91.50 285 GLN A CA 1
ATOM 2218 C C . GLN A 1 285 ? -15.078 20.169 15.052 1.00 91.50 285 GLN A C 1
ATOM 2220 O O . GLN A 1 285 ? -15.390 20.834 16.037 1.00 91.50 285 GLN A O 1
ATOM 2225 N N . ARG A 1 286 ? -15.992 19.716 14.183 1.00 92.88 286 ARG A N 1
ATOM 2226 C CA . ARG A 1 286 ? -17.434 19.940 14.370 1.00 92.88 286 ARG A CA 1
ATOM 2227 C C . ARG A 1 286 ? -17.949 19.279 15.639 1.00 92.88 286 ARG A C 1
ATOM 2229 O O . ARG A 1 286 ? -18.758 19.879 16.334 1.00 92.88 286 ARG A O 1
ATOM 2236 N N . ARG A 1 287 ? -17.485 18.066 15.946 1.00 94.19 287 ARG A N 1
ATOM 2237 C CA . ARG A 1 287 ? -17.879 17.370 17.172 1.00 94.19 287 ARG A CA 1
ATOM 2238 C C . ARG A 1 287 ? -17.387 18.087 18.426 1.00 94.19 287 ARG A C 1
ATOM 2240 O O . ARG A 1 287 ? -18.116 18.104 19.399 1.00 94.19 287 ARG A O 1
ATOM 2247 N N . LEU A 1 288 ? -16.181 18.653 18.418 1.00 90.00 288 LEU A N 1
ATOM 2248 C CA . LEU A 1 288 ? -15.618 19.351 19.583 1.00 90.00 288 LEU A CA 1
ATOM 2249 C C . LEU A 1 288 ? -16.181 20.760 19.798 1.00 90.00 288 LEU A C 1
ATOM 2251 O O . LEU A 1 288 ? -16.030 21.311 20.884 1.00 90.00 288 LEU A O 1
ATOM 2255 N N . ALA A 1 289 ? -16.775 21.356 18.764 1.00 90.06 289 ALA A N 1
ATOM 2256 C CA . ALA A 1 289 ? -17.442 22.651 18.855 1.00 90.06 289 ALA A CA 1
ATOM 2257 C C . ALA A 1 289 ? -18.875 22.560 19.418 1.00 90.06 289 ALA A C 1
ATOM 2259 O O . ALA A 1 289 ? -19.438 23.596 19.773 1.00 90.06 289 ALA A O 1
ATOM 2260 N N . ASN A 1 290 ? -19.444 21.351 19.476 1.00 81.25 290 ASN A N 1
ATOM 2261 C CA . ASN A 1 290 ? -20.784 21.052 19.985 1.00 81.25 290 ASN A CA 1
ATOM 2262 C C . ASN A 1 290 ? -20.710 20.378 21.359 1.00 81.25 290 ASN A C 1
ATOM 2264 O O . ASN A 1 290 ? -21.661 20.582 22.144 1.00 81.25 290 ASN A O 1
#

pLDDT: mean 85.88, std 13.02, range [27.45, 96.88]

Foldseek 3Di:
DPPVVPVPPDPVQDDPVLVLVVLVVCVVVVDPDDPSNVVNLQDDLVLLVVLCVVVVLDLLSLLLSLQNDPDDVVSLVSLVSSCVSVVRDLLSLLLSCLVCLLVVNRPRQNDCPDLQELSNLLSVVLNCVVVVHDCPPRDRDPNNQAHDSSLLSNLSSNLVNCVSSPHDLLSSLVNSVPHDPSSLVSLQVQLQDDDPPNSNVSSLSNLVNLLVDLEVVSNLSSQVSNCSSPVDGPCPVVNVVSVVLVVVLSVLSSQDDSVLSSQLSVCCSPPGNSVSSVVSVVVSVVVVVD